Protein AF-A0A0D1ZA20-F1 (afdb_monomer_lite)

pLDDT: mean 79.83, std 14.68, range [27.62, 96.75]

Secondary structure (DSSP, 8-state):
-----HHHHHHHHHHHTTGGGT--HHHHHHHHHHHHHHHHHTTSS-S---HHHHHHHHHHHHHHHHHHHHHTT--HHHHHHHHHHHHHHHS-HHHHTT-TTTT--EEEEEE--TT--TT-TT-PEEEEEEEES-HHHHHHHHHH-TTTTT--EEEEE--TT--HHHHHHHHHHHHHHHHHH-SEEETTTTS-------TTHHHHHHHHHHHHHHHHHTTS-SS-HHHHHTSHHHHT-TTSPPPHHHHHHHHHHHHHHHHHHHHT----------TTS-HHHHHHHHHHHHHHHHH---GGGS-S--

InterPro domains:
  IPR025984 dCTP pyrophosphatase 1 [PF12643] (31-100)
  IPR025984 dCTP pyrophosphatase 1 [cd11537] (7-86)
  IPR027417 P-loop containing nucleoside triphosphate hydrolase [G3DSA:3.40.50.300] (193-298)
  IPR027417 P-loop containing nucleoside triphosphate hydrolase [SSF52540] (201-293)
  IPR052555 dCTP Pyrophosphatase [PTHR46523] (4-101)

Sequence (306 aa):
MVNKTVRDALAAFVAERDWAQFHTPENLAKSISIEAGELLECFQWSSDADLARVREELADVLTYCLLLAERIGADPEQIILAKLEITRNKYPVDKARGRSTNNWPVVYVLDEGHGAAQGRPNGLRDIYVGESLNAVARMGQHLKSPQKQHLSTIRVIIDLTFNKSVCLDLESYLIQMLAGDGAYRVLNRNNGIIGSNYYQRDQYREGFRNVFVKLAQDGIFTRSIPAIENSDLFRLSPFKALTEDQANSVEQIVKGFLADLVRGVRSTIVIQGDPGTGKTVVAIFLMKLLLDIKTFTSLEDLDSDS

Radius of gyration: 25.74 Å; chains: 1; bounding box: 59×47×79 Å

Organism: NCBI:txid91928

Foldseek 3Di:
DPPQDPLNVLVVVCVVVVVVVVLDLVNLVVQLVVLVVQLVVQPPPHPPGDPVSNVVSVVSNVSSVSSSCVNVVHDPVVVVVVVVVVVCVVAPCVRNPPDPQQQAKKKKKFWLPDPPQPDDPVSATEMEIDIGSHVPVVVVVQCVDPVRVNRDDMDIGDDPPDDPVLNLQLSLVVLLLLQLLVRHDYPVNPPARDPDDDPPNVVSVVVSQVVVVVCVVVVSGDDHPVSSCPGPSNLLPLRDDQDPVLVVVLVVVVVVVVVCVVVVHDDDDDDDDDPPNSPSSSVSNNVVVVVVVVVPDDCPVPDDDD

Structure (mmCIF, N/CA/C/O backbone):
data_AF-A0A0D1ZA20-F1
#
_entry.id   AF-A0A0D1ZA20-F1
#
loop_
_atom_site.group_PDB
_atom_site.id
_atom_site.type_symbol
_atom_site.label_atom_id
_atom_site.label_alt_id
_atom_site.label_comp_id
_atom_site.label_asym_id
_atom_site.label_entity_id
_atom_site.label_seq_id
_atom_site.pdbx_PDB_ins_code
_atom_site.Cartn_x
_atom_site.Cartn_y
_atom_site.Cartn_z
_atom_site.occupancy
_atom_site.B_iso_or_equiv
_atom_site.auth_seq_id
_atom_site.auth_comp_id
_atom_site.auth_asym_id
_atom_site.auth_atom_id
_atom_site.pdbx_PDB_model_num
ATOM 1 N N . MET A 1 1 ? 32.172 -1.290 -43.309 1.00 35.59 1 MET A N 1
ATOM 2 C CA . MET A 1 1 ? 31.587 -0.388 -42.296 1.00 35.59 1 MET A CA 1
ATOM 3 C C . MET A 1 1 ? 31.550 -1.158 -40.991 1.00 35.59 1 MET A C 1
ATOM 5 O O . MET A 1 1 ? 30.907 -2.197 -40.957 1.00 35.59 1 MET A O 1
ATOM 9 N N . VAL A 1 2 ? 32.315 -0.743 -39.978 1.00 39.38 2 VAL A N 1
ATOM 10 C CA . VAL A 1 2 ? 32.219 -1.353 -38.642 1.00 39.38 2 VAL A CA 1
ATOM 11 C C . VAL A 1 2 ? 30.846 -0.974 -38.096 1.00 39.38 2 VAL A C 1
ATOM 13 O O . VAL A 1 2 ? 30.520 0.211 -38.043 1.00 39.38 2 VAL A O 1
ATOM 16 N N . ASN A 1 3 ? 30.016 -1.969 -37.802 1.00 43.16 3 ASN A N 1
ATOM 17 C CA . ASN A 1 3 ? 28.671 -1.767 -37.281 1.00 43.16 3 ASN A CA 1
ATOM 18 C C . ASN A 1 3 ? 28.824 -1.261 -35.837 1.00 43.16 3 ASN A C 1
ATOM 20 O O . ASN A 1 3 ? 29.119 -2.054 -34.948 1.00 43.16 3 ASN A O 1
ATOM 24 N N . LYS A 1 4 ? 28.764 0.061 -35.623 1.00 54.09 4 LYS A N 1
ATOM 25 C CA . LYS A 1 4 ? 28.862 0.650 -34.280 1.00 54.09 4 LYS A CA 1
ATOM 26 C C . LYS A 1 4 ? 27.649 0.198 -33.479 1.00 54.09 4 LYS A C 1
ATOM 28 O O . LYS A 1 4 ? 26.519 0.479 -33.873 1.00 54.09 4 LYS A O 1
ATOM 33 N N . THR A 1 5 ? 27.878 -0.503 -32.378 1.00 82.38 5 THR A N 1
ATOM 34 C CA . THR A 1 5 ? 26.796 -0.873 -31.467 1.00 82.38 5 THR A CA 1
ATOM 35 C C . THR A 1 5 ? 26.337 0.362 -30.685 1.00 82.38 5 THR A C 1
ATOM 37 O O . THR A 1 5 ? 27.078 1.339 -30.555 1.00 82.38 5 THR A O 1
ATOM 40 N N . VAL A 1 6 ? 25.114 0.342 -30.145 1.00 82.19 6 VAL A N 1
ATOM 41 C CA . VAL A 1 6 ? 24.603 1.429 -29.283 1.00 82.19 6 VAL A CA 1
ATOM 42 C C . VAL A 1 6 ? 25.545 1.676 -28.098 1.00 82.19 6 VAL A C 1
ATOM 44 O O . VAL A 1 6 ? 25.801 2.824 -27.748 1.00 82.19 6 VAL A O 1
ATOM 47 N N . ARG A 1 7 ? 26.146 0.613 -27.545 1.00 80.50 7 ARG A N 1
ATOM 48 C CA . ARG A 1 7 ? 27.183 0.708 -26.508 1.00 80.50 7 ARG A CA 1
ATOM 49 C C . ARG A 1 7 ? 28.397 1.513 -26.965 1.00 80.50 7 ARG A C 1
ATOM 51 O O . ARG A 1 7 ? 28.828 2.396 -26.234 1.00 80.50 7 ARG A O 1
ATOM 58 N N . ASP A 1 8 ? 28.914 1.255 -28.166 1.00 84.94 8 ASP A N 1
ATOM 59 C CA . ASP A 1 8 ? 30.084 1.977 -28.687 1.00 84.94 8 ASP A CA 1
ATOM 60 C C . ASP A 1 8 ? 29.785 3.469 -28.884 1.00 84.94 8 ASP A C 1
ATOM 62 O O . ASP A 1 8 ? 30.629 4.324 -28.616 1.00 84.94 8 ASP A O 1
ATOM 66 N N . ALA A 1 9 ? 28.572 3.789 -29.345 1.00 88.19 9 ALA A N 1
ATOM 67 C CA . ALA A 1 9 ? 28.122 5.168 -29.503 1.00 88.19 9 ALA A CA 1
ATOM 68 C C . ALA A 1 9 ? 27.988 5.882 -28.147 1.00 88.19 9 ALA A C 1
ATOM 70 O O . ALA A 1 9 ? 28.464 7.008 -28.009 1.00 88.19 9 ALA A O 1
ATOM 71 N N . LEU A 1 10 ? 27.410 5.217 -27.140 1.00 89.00 10 LEU A N 1
ATOM 72 C CA . LEU A 1 10 ? 27.299 5.751 -25.780 1.00 89.00 10 LEU A CA 1
ATOM 73 C C . LEU A 1 10 ? 28.671 5.933 -25.124 1.00 89.00 10 LEU A C 1
ATOM 75 O O . LEU A 1 10 ? 28.937 6.984 -24.547 1.00 89.00 10 LEU A O 1
ATOM 79 N N . ALA A 1 11 ? 29.569 4.955 -25.251 1.00 85.31 11 ALA A N 1
ATOM 80 C CA . ALA A 1 11 ? 30.919 5.040 -24.704 1.00 85.31 11 ALA A CA 1
ATOM 81 C C . ALA A 1 11 ? 31.698 6.219 -25.306 1.00 85.31 11 ALA A C 1
ATOM 83 O O . ALA A 1 11 ? 32.323 6.983 -24.571 1.00 85.31 11 ALA A O 1
ATOM 84 N N . ALA A 1 12 ? 31.607 6.414 -26.627 1.00 88.12 12 ALA A N 1
ATOM 85 C CA . ALA A 1 12 ? 32.194 7.571 -27.296 1.00 88.12 12 ALA A CA 1
ATOM 86 C C . ALA A 1 12 ? 31.578 8.889 -26.798 1.00 88.12 12 ALA A C 1
ATOM 88 O O . ALA A 1 12 ? 32.311 9.802 -26.429 1.00 88.12 12 ALA A O 1
ATOM 89 N N . PHE A 1 13 ? 30.248 8.964 -26.709 1.00 89.56 13 PHE A N 1
ATOM 90 C CA . PHE A 1 13 ? 29.535 10.157 -26.252 1.00 89.56 13 PHE A CA 1
ATOM 91 C C . PHE A 1 13 ? 29.932 10.578 -24.829 1.00 89.56 13 PHE A C 1
ATOM 93 O O . PHE A 1 13 ? 30.128 11.768 -24.564 1.00 89.56 13 PHE A O 1
ATOM 100 N N . VAL A 1 14 ? 30.082 9.604 -23.926 1.00 89.94 14 VAL A N 1
ATOM 101 C CA . VAL A 1 14 ? 30.518 9.818 -22.539 1.00 89.94 14 VAL A CA 1
ATOM 102 C C . VAL A 1 14 ? 31.983 10.240 -22.478 1.00 89.94 14 VAL A C 1
ATOM 104 O O . VAL A 1 14 ? 32.315 11.172 -21.744 1.00 89.94 14 VAL A O 1
ATOM 107 N N . ALA A 1 15 ? 32.854 9.585 -23.252 1.00 89.12 15 ALA A N 1
ATOM 108 C CA . ALA A 1 15 ? 34.282 9.888 -23.289 1.00 89.12 15 ALA A CA 1
ATOM 109 C C . ALA A 1 15 ? 34.563 11.294 -23.840 1.00 89.12 15 ALA A C 1
ATOM 111 O O . ALA A 1 15 ? 35.363 12.024 -23.264 1.00 89.12 15 ALA A O 1
ATOM 112 N N . GLU A 1 16 ? 33.862 11.707 -24.901 1.00 92.81 16 GLU A N 1
ATOM 113 C CA . GLU A 1 16 ? 33.958 13.054 -25.486 1.00 92.81 16 GLU A CA 1
ATOM 114 C C . GLU A 1 16 ? 33.663 14.177 -24.481 1.00 92.81 16 GLU A C 1
ATOM 116 O O . GLU A 1 16 ? 34.127 15.302 -24.659 1.00 92.81 16 GLU A O 1
ATOM 121 N N . ARG A 1 17 ? 32.873 13.885 -23.443 1.00 93.00 17 ARG A N 1
ATOM 122 C CA . ARG A 1 17 ? 32.393 14.861 -22.455 1.00 93.00 17 ARG A CA 1
ATOM 123 C C . ARG A 1 17 ? 33.041 14.705 -21.083 1.00 93.00 17 ARG A C 1
ATOM 125 O O . ARG A 1 17 ? 32.699 15.455 -20.175 1.00 93.00 17 ARG A O 1
ATOM 132 N N . ASP A 1 18 ? 33.941 13.735 -20.926 1.00 90.19 18 ASP A N 1
ATOM 133 C CA . ASP A 1 18 ? 34.536 13.362 -19.638 1.00 90.19 18 ASP A CA 1
ATOM 134 C C . ASP A 1 18 ? 33.478 13.077 -18.547 1.00 90.19 18 ASP A C 1
ATOM 136 O O . ASP A 1 18 ? 33.657 13.342 -17.358 1.00 90.19 18 ASP A O 1
ATOM 140 N N . TRP A 1 19 ? 32.319 12.541 -18.943 1.00 92.25 19 TRP A N 1
ATOM 141 C CA . TRP A 1 19 ? 31.186 12.325 -18.031 1.00 92.25 19 TRP A CA 1
ATOM 142 C C . TRP A 1 19 ? 31.297 11.053 -17.194 1.00 92.25 19 TRP A C 1
ATOM 144 O O . TRP A 1 19 ? 30.559 10.881 -16.223 1.00 92.25 19 TRP A O 1
ATOM 154 N N . ALA A 1 20 ? 32.263 10.186 -17.506 1.00 87.75 20 ALA A N 1
ATOM 155 C CA . ALA A 1 20 ? 32.494 8.943 -16.777 1.00 87.75 20 ALA A CA 1
ATOM 156 C C . ALA A 1 20 ? 32.696 9.168 -15.263 1.00 87.75 20 ALA A C 1
ATOM 158 O O . ALA A 1 20 ? 32.318 8.314 -14.460 1.00 87.75 20 ALA A O 1
ATOM 159 N N . GLN A 1 21 ? 33.225 10.329 -14.859 1.00 88.38 21 GLN A N 1
ATOM 160 C CA . GLN A 1 21 ? 33.418 10.701 -13.453 1.00 88.38 21 GLN A CA 1
ATOM 161 C C . GLN A 1 21 ? 32.106 10.870 -12.662 1.00 88.38 21 GLN A C 1
ATOM 163 O O . GLN A 1 21 ? 32.083 10.625 -11.457 1.00 88.38 21 GLN A O 1
ATOM 168 N N . PHE A 1 22 ? 31.003 11.241 -13.323 1.00 89.19 22 PHE A N 1
ATOM 169 C CA . PHE A 1 22 ? 29.696 11.453 -12.685 1.00 89.19 22 PHE A CA 1
ATOM 170 C C . PHE A 1 22 ? 28.831 10.185 -12.667 1.00 89.19 22 PHE A C 1
ATOM 172 O O . PHE A 1 22 ? 27.847 10.107 -11.929 1.00 89.19 22 PHE A O 1
ATOM 179 N N . HIS A 1 23 ? 29.218 9.172 -13.443 1.00 91.44 23 HIS A N 1
ATOM 180 C CA . HIS A 1 23 ? 28.508 7.907 -13.626 1.00 91.44 23 HIS A CA 1
ATOM 181 C C . HIS A 1 23 ? 28.819 6.904 -12.500 1.00 91.44 23 HIS A C 1
ATOM 183 O O . HIS A 1 23 ? 29.332 5.804 -12.722 1.00 91.44 23 HIS A O 1
ATOM 189 N N . THR A 1 24 ? 28.533 7.276 -11.251 1.00 94.31 24 THR A N 1
ATOM 190 C CA . THR A 1 24 ? 28.485 6.305 -10.146 1.00 94.31 24 THR A CA 1
ATOM 191 C C . THR A 1 24 ? 27.224 5.435 -10.276 1.00 94.31 24 THR A C 1
ATOM 193 O O . THR A 1 24 ? 26.218 5.914 -10.804 1.00 94.31 24 THR A O 1
ATOM 196 N N . PRO A 1 25 ? 27.223 4.175 -9.792 1.00 95.00 25 PRO A N 1
ATOM 197 C CA . PRO A 1 25 ? 26.019 3.339 -9.812 1.00 95.00 25 PRO A CA 1
ATOM 198 C C . PRO A 1 25 ? 24.805 4.009 -9.154 1.00 95.00 25 PRO A C 1
ATOM 200 O O . PRO A 1 25 ? 23.693 3.908 -9.659 1.00 95.00 25 PRO A O 1
ATOM 203 N N . GLU A 1 26 ? 25.035 4.742 -8.062 1.00 94.69 26 GLU A N 1
ATOM 204 C CA . GLU A 1 26 ? 24.003 5.512 -7.365 1.00 94.69 26 GLU A CA 1
ATOM 205 C C . GLU A 1 26 ? 23.411 6.618 -8.248 1.00 94.69 26 GLU A C 1
ATOM 207 O O . GLU A 1 26 ? 22.191 6.732 -8.351 1.00 94.69 26 GLU A O 1
ATOM 212 N N . ASN A 1 27 ? 24.253 7.419 -8.906 1.00 93.12 27 ASN A N 1
ATOM 213 C CA . ASN A 1 27 ? 23.781 8.513 -9.755 1.00 93.12 27 ASN A CA 1
ATOM 214 C C . ASN A 1 27 ? 23.011 7.986 -10.964 1.00 93.12 27 ASN A C 1
ATOM 216 O O . ASN A 1 27 ? 21.946 8.504 -11.278 1.00 93.12 27 ASN A O 1
ATOM 220 N N . LEU A 1 28 ? 23.505 6.921 -11.595 1.00 94.75 28 LEU A N 1
ATOM 221 C CA . LEU A 1 28 ? 22.829 6.300 -12.732 1.00 94.75 28 LEU A CA 1
ATOM 222 C C . LEU A 1 28 ? 21.479 5.693 -12.327 1.00 94.75 28 LEU A C 1
ATOM 224 O O . LEU A 1 28 ? 20.505 5.852 -13.053 1.00 94.75 28 LEU A O 1
ATOM 228 N N . ALA A 1 29 ? 21.384 5.058 -11.153 1.00 94.00 29 ALA A N 1
ATOM 229 C CA . ALA A 1 29 ? 20.109 4.562 -10.632 1.00 94.00 29 ALA A CA 1
ATOM 230 C C . ALA A 1 29 ? 19.101 5.698 -10.380 1.00 94.00 29 ALA A C 1
ATOM 232 O O . ALA A 1 29 ? 17.918 5.548 -10.686 1.00 94.00 29 ALA A O 1
ATOM 233 N N . LYS A 1 30 ? 19.564 6.849 -9.870 1.00 91.00 30 LYS A N 1
ATOM 234 C CA . LYS A 1 30 ? 18.727 8.050 -9.724 1.00 91.00 30 LYS A CA 1
ATOM 235 C C . LYS A 1 30 ? 18.255 8.571 -11.080 1.00 91.00 30 LYS A C 1
ATOM 237 O O . LYS A 1 30 ? 17.063 8.812 -11.221 1.00 91.00 30 LYS A O 1
ATOM 242 N N . SER A 1 31 ? 19.144 8.677 -12.071 1.00 95.06 31 SER A N 1
ATOM 243 C CA . SER A 1 31 ? 18.777 9.079 -13.436 1.00 95.06 31 SER A CA 1
ATOM 244 C C . SER A 1 31 ? 17.715 8.158 -14.033 1.00 95.06 31 SER A C 1
ATOM 246 O O . SER A 1 31 ? 16.692 8.651 -14.483 1.00 95.06 31 SER A O 1
ATOM 248 N N . ILE A 1 32 ? 17.865 6.830 -13.921 1.00 96.25 32 ILE A N 1
ATOM 249 C CA . ILE A 1 32 ? 16.834 5.872 -14.372 1.00 96.25 32 ILE A CA 1
ATOM 250 C C . ILE A 1 32 ? 15.473 6.183 -13.739 1.00 96.25 32 ILE A C 1
ATOM 252 O O . ILE A 1 32 ? 14.453 6.137 -14.421 1.00 96.25 32 ILE A O 1
ATOM 256 N N . SER A 1 33 ? 15.441 6.487 -12.438 1.00 94.94 33 SER A N 1
ATOM 257 C CA . SER A 1 33 ? 14.191 6.810 -11.746 1.00 94.94 33 SER A CA 1
ATOM 258 C C . SER A 1 33 ? 13.579 8.136 -12.199 1.00 94.94 33 SER A C 1
ATOM 260 O O . SER A 1 33 ? 12.356 8.252 -12.170 1.00 94.94 33 SER A O 1
ATOM 262 N N . ILE A 1 34 ? 14.402 9.123 -12.561 1.00 90.94 34 ILE A N 1
ATOM 263 C CA . ILE A 1 34 ? 13.953 10.429 -13.058 1.00 90.94 34 ILE A CA 1
ATOM 264 C C . ILE A 1 34 ? 13.326 10.251 -14.442 1.00 90.94 34 ILE A C 1
ATOM 266 O O . ILE A 1 34 ? 12.144 10.543 -14.593 1.00 90.94 34 ILE A O 1
ATOM 270 N N . GLU A 1 35 ? 14.046 9.638 -15.387 1.00 95.44 35 GLU A N 1
ATOM 271 C CA . GLU A 1 35 ? 13.543 9.425 -16.754 1.00 95.44 35 GLU A CA 1
ATOM 272 C C . GLU A 1 35 ? 12.322 8.494 -16.788 1.00 95.44 35 GLU A C 1
ATOM 274 O O . GLU A 1 35 ? 11.404 8.657 -17.587 1.00 95.44 35 GLU A O 1
ATOM 279 N N . ALA A 1 36 ? 12.249 7.515 -15.878 1.00 94.38 36 ALA A N 1
ATOM 280 C CA . ALA A 1 36 ? 11.052 6.686 -15.737 1.00 94.38 36 ALA A CA 1
ATOM 281 C C . ALA A 1 36 ? 9.832 7.504 -15.273 1.00 94.38 36 ALA A C 1
ATOM 283 O O . ALA A 1 36 ? 8.696 7.157 -15.605 1.00 94.38 36 ALA A O 1
ATOM 284 N N . GLY A 1 37 ? 10.065 8.574 -14.508 1.00 89.69 37 GLY A N 1
ATOM 285 C CA . GLY A 1 37 ? 9.061 9.570 -14.157 1.00 89.69 37 GLY A CA 1
ATOM 286 C C . GLY A 1 37 ? 8.608 10.373 -15.374 1.00 89.69 37 GLY A C 1
ATOM 287 O O . GLY A 1 37 ? 7.406 10.464 -15.603 1.00 89.69 37 GLY A O 1
ATOM 288 N N . GLU A 1 38 ? 9.534 10.868 -16.197 1.00 89.81 38 GLU A N 1
ATOM 289 C CA . GLU A 1 38 ? 9.213 11.618 -17.427 1.00 89.81 38 GLU A CA 1
ATOM 290 C C . GLU A 1 38 ? 8.441 10.747 -18.439 1.00 89.81 38 GLU A C 1
ATOM 292 O O . GLU A 1 38 ? 7.414 11.153 -18.996 1.00 89.81 38 GLU A O 1
ATOM 297 N N . LEU A 1 39 ? 8.827 9.473 -18.569 1.00 94.75 39 LEU A N 1
ATOM 298 C CA . LEU A 1 39 ? 8.077 8.476 -19.335 1.00 94.75 39 LEU A CA 1
ATOM 299 C C . LEU A 1 39 ? 6.657 8.275 -18.786 1.00 94.75 39 LEU A C 1
ATOM 301 O O . LEU A 1 39 ? 5.706 8.133 -19.557 1.00 94.75 39 LEU A O 1
ATOM 305 N N . LEU A 1 40 ? 6.492 8.254 -17.461 1.00 92.50 40 LEU A N 1
ATOM 306 C CA . LEU A 1 40 ? 5.178 8.146 -16.826 1.00 92.50 40 LEU A CA 1
ATOM 307 C C . LEU A 1 40 ? 4.328 9.403 -17.063 1.00 92.50 40 LEU A C 1
ATOM 309 O O . LEU A 1 40 ? 3.118 9.282 -17.268 1.00 92.50 40 LEU A O 1
ATOM 313 N N . GLU A 1 41 ? 4.933 10.593 -17.077 1.00 89.31 41 GLU A N 1
ATOM 314 C CA . GLU A 1 41 ? 4.232 11.858 -17.326 1.00 89.31 41 GLU A CA 1
ATOM 315 C C . GLU A 1 41 ? 3.524 11.886 -18.681 1.00 89.31 41 GLU A C 1
ATOM 317 O O . GLU A 1 41 ? 2.440 12.467 -18.791 1.00 89.31 41 GLU A O 1
ATOM 322 N N . CYS A 1 42 ? 4.060 11.184 -19.686 1.00 90.00 42 CYS A N 1
ATOM 323 C CA . CYS A 1 42 ? 3.407 11.016 -20.986 1.00 90.00 42 CYS A CA 1
ATOM 324 C C . CYS A 1 42 ? 1.981 10.448 -20.874 1.00 90.00 42 CYS A C 1
ATOM 326 O O . CYS A 1 42 ? 1.146 10.719 -21.735 1.00 90.00 42 CYS A O 1
ATOM 328 N N . PHE A 1 43 ? 1.691 9.693 -19.810 1.00 91.62 43 PHE A N 1
ATOM 329 C CA . PHE A 1 43 ? 0.409 9.029 -19.569 1.00 91.62 43 PHE A CA 1
ATOM 330 C C . PHE A 1 43 ? -0.369 9.607 -18.373 1.00 91.62 43 PHE A C 1
ATOM 332 O O . PHE A 1 43 ? -1.413 9.071 -18.001 1.00 91.62 43 PHE A O 1
ATOM 339 N N . GLN A 1 44 ? 0.107 10.691 -17.746 1.00 82.12 44 GLN A N 1
ATOM 340 C CA . GLN A 1 44 ? -0.449 11.197 -16.481 1.00 82.12 44 GLN A CA 1
ATOM 341 C C . GLN A 1 44 ? -1.909 11.668 -16.592 1.00 82.12 44 GLN A C 1
ATOM 343 O O . GLN A 1 44 ? -2.667 11.566 -15.626 1.00 82.12 44 GLN A O 1
ATOM 348 N N . TRP A 1 45 ? -2.302 12.193 -17.756 1.00 82.19 45 TRP A N 1
ATOM 349 C CA . TRP A 1 45 ? -3.608 12.836 -17.967 1.00 82.19 45 TRP A CA 1
ATOM 350 C C . TRP A 1 45 ? -4.508 12.104 -18.966 1.00 82.19 45 TRP A C 1
ATOM 352 O O . TRP A 1 45 ? -5.693 12.416 -19.067 1.00 82.19 45 TRP A O 1
ATOM 362 N N . SER A 1 46 ? -3.960 11.146 -19.714 1.00 80.38 46 SER A N 1
ATOM 363 C CA . SER A 1 46 ? -4.680 10.364 -20.715 1.00 80.38 46 SER A CA 1
ATOM 364 C C . SER A 1 46 ? -3.880 9.118 -21.078 1.00 80.38 46 SER A C 1
ATOM 366 O O . SER A 1 46 ? -2.653 9.124 -21.054 1.00 80.38 46 SER A O 1
ATOM 368 N N . SER A 1 47 ? -4.581 8.060 -21.483 1.00 79.31 47 SER A N 1
ATOM 369 C CA . SER A 1 47 ? -3.960 6.904 -22.136 1.00 79.31 47 SER A CA 1
ATOM 370 C C . SER A 1 47 ? -3.556 7.181 -23.591 1.00 79.31 47 SER A C 1
ATOM 372 O O . SER A 1 47 ? -2.853 6.370 -24.188 1.00 79.31 47 SER A O 1
ATOM 374 N N . ASP A 1 48 ? -4.031 8.286 -24.170 1.00 85.56 48 ASP A N 1
ATOM 375 C CA . ASP A 1 48 ? -3.680 8.753 -25.514 1.00 85.56 48 ASP A CA 1
ATOM 376 C C . ASP A 1 48 ? -2.452 9.674 -25.431 1.00 85.56 48 ASP A C 1
ATOM 378 O O . ASP A 1 48 ? -2.574 10.895 -25.316 1.00 85.56 48 ASP A O 1
ATOM 382 N N . ALA A 1 49 ? -1.271 9.055 -25.365 1.00 86.94 49 ALA A N 1
ATOM 383 C CA . ALA A 1 49 ? 0.011 9.740 -25.231 1.00 86.94 49 ALA A CA 1
ATOM 384 C C . ALA A 1 49 ? 0.645 10.038 -26.597 1.00 86.94 49 ALA A C 1
ATOM 386 O O . ALA A 1 49 ? 0.522 9.255 -27.543 1.00 86.94 49 ALA A O 1
ATOM 387 N N . ASP A 1 50 ? 1.406 11.131 -26.678 1.00 91.75 50 ASP A N 1
ATOM 388 C CA . ASP A 1 50 ? 2.235 11.420 -27.848 1.00 91.75 50 ASP A CA 1
ATOM 389 C C . ASP A 1 50 ? 3.360 10.381 -27.973 1.00 91.75 50 ASP A C 1
ATOM 391 O O . ASP A 1 50 ? 4.321 10.362 -27.201 1.00 91.75 50 ASP A O 1
ATOM 395 N N . LEU A 1 51 ? 3.243 9.510 -28.977 1.00 92.50 51 LEU A N 1
ATOM 396 C CA . LEU A 1 51 ? 4.202 8.441 -29.235 1.00 92.50 51 LEU A CA 1
ATOM 397 C C . LEU A 1 51 ? 5.612 8.945 -29.556 1.00 92.50 51 LEU A C 1
ATOM 399 O O . LEU A 1 51 ? 6.556 8.170 -29.402 1.00 92.50 51 LEU A O 1
ATOM 403 N N . ALA A 1 52 ? 5.774 10.183 -30.034 1.00 93.50 52 ALA A N 1
ATOM 404 C CA . ALA A 1 52 ? 7.099 10.756 -30.242 1.00 93.50 52 ALA A CA 1
ATOM 405 C C . ALA A 1 52 ? 7.789 10.969 -28.893 1.00 93.50 52 ALA A C 1
ATOM 407 O O . ALA A 1 52 ? 8.852 10.396 -28.664 1.00 93.50 52 ALA A O 1
ATOM 408 N N . ARG A 1 53 ? 7.112 11.659 -27.969 1.00 93.19 53 ARG A N 1
ATOM 409 C CA . ARG A 1 53 ? 7.613 11.884 -26.612 1.00 93.19 53 ARG A CA 1
ATOM 410 C C . ARG A 1 53 ? 7.852 10.571 -25.867 1.00 93.19 53 ARG A C 1
ATOM 412 O O . ARG A 1 53 ? 8.935 10.360 -25.350 1.00 93.19 53 ARG A O 1
ATOM 419 N N . VAL A 1 54 ? 6.916 9.617 -25.922 1.00 94.62 54 VAL A N 1
ATOM 420 C CA . VAL A 1 54 ? 7.097 8.291 -25.288 1.00 94.62 54 VAL A CA 1
ATOM 421 C C . VAL A 1 54 ? 8.371 7.588 -25.773 1.00 94.62 54 VAL A C 1
ATOM 423 O O . VAL A 1 54 ? 9.023 6.893 -24.997 1.00 94.62 54 VAL A O 1
ATOM 426 N N . ARG A 1 55 ? 8.729 7.727 -27.057 1.00 93.94 55 ARG A N 1
ATOM 427 C CA . ARG A 1 55 ? 9.958 7.131 -27.603 1.00 93.94 55 ARG A CA 1
ATOM 428 C C . ARG A 1 55 ? 11.219 7.829 -27.106 1.00 93.94 55 ARG A C 1
ATOM 430 O O . ARG A 1 55 ? 12.217 7.135 -26.940 1.00 93.94 55 ARG A O 1
ATOM 437 N N . GLU A 1 56 ? 11.172 9.142 -26.911 1.00 94.94 56 GLU A N 1
ATOM 438 C CA . GLU A 1 56 ? 12.277 9.936 -26.363 1.00 94.94 56 GLU A CA 1
ATOM 439 C C . GLU A 1 56 ? 12.541 9.526 -24.909 1.00 94.94 56 GLU A C 1
ATOM 441 O O . GLU A 1 56 ? 13.598 8.962 -24.635 1.00 94.94 56 GLU A O 1
ATOM 446 N N . GLU A 1 57 ? 11.531 9.604 -24.037 1.00 96.50 57 GLU A N 1
ATOM 447 C CA . GLU A 1 57 ? 11.698 9.259 -22.614 1.00 96.50 57 GLU A CA 1
ATOM 448 C C . GLU A 1 57 ? 12.092 7.781 -22.421 1.00 96.50 57 GLU A C 1
ATOM 450 O O . GLU A 1 57 ? 12.909 7.416 -21.573 1.00 96.50 57 GLU A O 1
ATOM 455 N N . LEU A 1 58 ? 11.546 6.877 -23.249 1.00 95.12 58 LEU A N 1
ATOM 456 C CA . LEU A 1 58 ? 11.940 5.467 -23.224 1.00 95.12 58 LEU A CA 1
ATOM 457 C C . LEU A 1 58 ? 13.407 5.278 -23.638 1.00 95.12 58 LEU A C 1
ATOM 459 O O . LEU A 1 58 ? 14.086 4.403 -23.093 1.00 95.12 58 LEU A O 1
ATOM 463 N N . ALA A 1 59 ? 13.894 6.052 -24.610 1.00 93.69 59 ALA A N 1
ATOM 464 C CA . ALA A 1 59 ? 15.290 6.000 -25.023 1.00 93.69 59 ALA A CA 1
ATOM 465 C C . ALA A 1 59 ? 16.220 6.487 -23.904 1.00 93.69 59 ALA A C 1
ATOM 467 O O . ALA A 1 59 ? 17.277 5.879 -23.706 1.00 93.69 59 ALA A O 1
ATOM 468 N N . ASP A 1 60 ? 15.815 7.490 -23.130 1.00 94.81 60 ASP A N 1
ATOM 469 C CA . ASP A 1 60 ? 16.595 8.000 -22.001 1.00 94.81 60 ASP A CA 1
ATOM 470 C C . ASP A 1 60 ? 16.651 6.991 -20.845 1.00 94.81 60 ASP A C 1
ATOM 472 O O . ASP A 1 60 ? 17.743 6.644 -20.376 1.00 94.81 60 ASP A O 1
ATOM 476 N N . VAL A 1 61 ? 15.519 6.365 -20.492 1.00 96.75 61 VAL A N 1
ATOM 477 C CA . VAL A 1 61 ? 15.489 5.246 -19.528 1.00 96.75 61 VAL A CA 1
ATOM 478 C C . VAL A 1 61 ? 16.435 4.120 -19.957 1.00 96.75 61 VAL A C 1
ATOM 480 O O . VAL A 1 61 ? 17.242 3.627 -19.161 1.00 96.75 61 VAL A O 1
ATOM 483 N N . LEU A 1 62 ? 16.358 3.695 -21.223 1.00 93.75 62 LEU A N 1
ATOM 484 C CA . LEU A 1 62 ? 17.222 2.637 -21.752 1.00 93.75 62 LEU A CA 1
ATOM 485 C C . LEU A 1 62 ? 18.697 3.049 -21.734 1.00 93.75 62 LEU A C 1
ATOM 487 O O . LEU A 1 62 ? 19.550 2.229 -21.392 1.00 93.75 62 LEU A O 1
ATOM 491 N N . THR A 1 63 ? 19.001 4.305 -22.050 1.00 93.62 63 THR A N 1
ATOM 492 C CA . THR A 1 63 ? 20.366 4.836 -22.059 1.00 93.62 63 THR A CA 1
ATOM 493 C C . THR A 1 63 ? 21.004 4.740 -20.679 1.00 93.62 63 THR A C 1
ATOM 495 O O . THR A 1 63 ? 22.086 4.159 -20.545 1.00 93.62 63 THR A O 1
ATOM 498 N N . TYR A 1 64 ? 20.326 5.213 -19.632 1.00 94.56 64 TYR A N 1
ATOM 499 C CA . TYR A 1 64 ? 20.869 5.127 -18.276 1.00 94.56 64 TYR A CA 1
ATOM 500 C C . TYR A 1 64 ? 20.943 3.688 -17.751 1.00 94.56 64 TYR A C 1
ATOM 502 O O . TYR A 1 64 ? 21.905 3.347 -17.059 1.00 94.56 64 TYR A O 1
ATOM 510 N N . CYS A 1 65 ? 20.013 2.808 -18.137 1.00 95.12 65 CYS A N 1
ATOM 511 C CA . CYS A 1 65 ? 20.112 1.372 -17.855 1.00 95.12 65 CYS A CA 1
ATOM 512 C C . CYS A 1 65 ? 21.370 0.742 -18.475 1.00 95.12 65 CYS A C 1
ATOM 514 O O . CYS A 1 65 ? 22.064 -0.028 -17.808 1.00 95.12 65 CYS A O 1
ATOM 516 N N . LEU A 1 66 ? 21.688 1.074 -19.732 1.00 92.50 66 LEU A N 1
ATOM 517 C CA . LEU A 1 66 ? 22.890 0.579 -20.411 1.00 92.50 66 LEU A CA 1
ATOM 518 C C . LEU A 1 66 ? 24.171 1.111 -19.757 1.00 92.50 66 LEU A C 1
ATOM 520 O O . LEU A 1 66 ? 25.107 0.342 -19.539 1.00 92.50 66 LEU A O 1
ATOM 524 N N . LEU A 1 67 ? 24.201 2.397 -19.395 1.00 92.56 67 LEU A N 1
ATOM 525 C CA . LEU A 1 67 ? 25.329 3.001 -18.681 1.00 92.56 67 LEU A CA 1
ATOM 526 C C . LEU A 1 67 ? 25.533 2.372 -17.297 1.00 92.56 67 LEU A C 1
ATOM 528 O O . LEU A 1 67 ? 26.671 2.125 -16.895 1.00 92.56 67 LEU A O 1
ATOM 532 N N . LEU A 1 68 ? 24.448 2.080 -16.572 1.00 94.56 68 LEU A N 1
ATOM 533 C CA . LEU A 1 68 ? 24.520 1.407 -15.276 1.00 94.56 68 LEU A CA 1
ATOM 534 C C . LEU A 1 68 ? 25.045 -0.019 -15.420 1.00 94.56 68 LEU A C 1
ATOM 536 O O . LEU A 1 68 ? 25.930 -0.406 -14.660 1.00 94.56 68 LEU A O 1
ATOM 540 N N . ALA A 1 69 ? 24.535 -0.774 -16.396 1.00 92.06 69 ALA A N 1
ATOM 541 C CA . ALA A 1 69 ? 24.990 -2.131 -16.673 1.00 92.06 69 ALA A CA 1
ATOM 542 C C . ALA A 1 69 ? 26.497 -2.164 -16.961 1.00 92.06 69 ALA A C 1
ATOM 544 O O . ALA A 1 69 ? 27.217 -2.941 -16.338 1.00 92.06 69 ALA A O 1
ATOM 545 N N . GLU A 1 70 ? 26.989 -1.253 -17.805 1.00 90.31 70 GLU A N 1
ATOM 546 C CA . GLU A 1 70 ? 28.423 -1.097 -18.064 1.00 90.31 70 GLU A CA 1
ATOM 547 C C . GLU A 1 70 ? 29.196 -0.793 -16.772 1.00 90.31 70 GLU A C 1
ATOM 549 O O . GLU A 1 70 ? 30.204 -1.430 -16.467 1.00 90.31 70 GLU A O 1
ATOM 554 N N . ARG A 1 71 ? 28.689 0.138 -15.953 1.00 90.94 71 ARG A N 1
ATOM 555 C CA . ARG A 1 71 ? 29.360 0.566 -14.721 1.00 90.94 71 ARG A CA 1
ATOM 556 C C . ARG A 1 71 ? 29.504 -0.549 -13.686 1.00 90.94 71 ARG A C 1
ATOM 558 O O . ARG A 1 71 ? 30.490 -0.551 -12.948 1.00 90.94 71 ARG A O 1
ATOM 565 N N . ILE A 1 72 ? 28.540 -1.466 -13.621 1.00 93.69 72 ILE A N 1
ATOM 566 C CA . ILE A 1 72 ? 28.565 -2.624 -12.714 1.00 93.69 72 ILE A CA 1
ATOM 567 C C . ILE A 1 72 ? 29.179 -3.878 -13.356 1.00 93.69 72 ILE A C 1
ATOM 569 O O . ILE A 1 72 ? 29.220 -4.924 -12.712 1.00 93.69 72 ILE A O 1
ATOM 573 N N . GLY A 1 73 ? 29.649 -3.795 -14.607 1.00 91.12 73 GLY A N 1
ATOM 574 C CA . GLY A 1 73 ? 30.221 -4.928 -15.338 1.00 91.12 73 GLY A CA 1
ATOM 575 C C . GLY A 1 73 ? 29.197 -6.003 -15.719 1.00 91.12 73 GLY A C 1
ATOM 576 O O . GLY A 1 73 ? 29.550 -7.175 -15.830 1.00 91.12 73 GLY A O 1
ATOM 577 N N . ALA A 1 74 ? 27.929 -5.625 -15.880 1.00 90.19 74 ALA A N 1
ATOM 578 C CA . ALA A 1 74 ? 26.857 -6.516 -16.295 1.00 90.19 74 ALA A CA 1
ATOM 579 C C . ALA A 1 74 ? 26.605 -6.418 -17.803 1.00 90.19 74 ALA A C 1
ATOM 581 O O . ALA A 1 74 ? 26.596 -5.334 -18.388 1.00 90.19 74 ALA A O 1
ATOM 582 N N . ASP A 1 75 ? 26.315 -7.559 -18.424 1.00 88.38 75 ASP A N 1
ATOM 583 C CA . ASP A 1 75 ? 25.796 -7.586 -19.783 1.00 88.38 75 ASP A CA 1
ATOM 584 C C . ASP A 1 75 ? 24.253 -7.521 -19.781 1.00 88.38 75 ASP A C 1
ATOM 586 O O . ASP A 1 75 ? 23.624 -8.443 -19.255 1.00 88.38 75 ASP A O 1
ATOM 590 N N . PRO A 1 76 ? 23.622 -6.460 -20.335 1.00 83.62 76 PRO A N 1
ATOM 591 C CA . PRO A 1 76 ? 22.174 -6.270 -20.347 1.00 83.62 76 PRO A CA 1
ATOM 592 C C . PRO A 1 76 ? 21.411 -7.459 -20.921 1.00 83.62 76 PRO A C 1
ATOM 594 O O . PRO A 1 76 ? 20.398 -7.871 -20.358 1.00 83.62 76 PRO A O 1
ATOM 597 N N . GLU A 1 77 ? 21.894 -8.036 -22.021 1.00 84.88 77 GLU A N 1
ATOM 598 C CA . GLU A 1 77 ? 21.219 -9.161 -22.664 1.00 84.88 77 GLU A CA 1
ATOM 599 C C . GLU A 1 77 ? 21.258 -10.390 -21.755 1.00 84.88 77 GLU A C 1
ATOM 601 O O . GLU A 1 77 ? 20.219 -11.003 -21.498 1.00 84.88 77 GLU A O 1
ATOM 606 N N . GLN A 1 78 ? 22.423 -10.709 -21.186 1.00 83.94 78 GLN A N 1
ATOM 607 C CA . GLN A 1 78 ? 22.566 -11.836 -20.266 1.00 83.94 78 GLN A CA 1
ATOM 608 C C . GLN A 1 78 ? 21.725 -11.673 -18.994 1.00 83.94 78 GLN A C 1
ATOM 610 O O . GLN A 1 78 ? 21.048 -12.625 -18.598 1.00 83.94 78 GLN A O 1
ATOM 615 N N . ILE A 1 79 ? 21.710 -10.492 -18.360 1.00 86.94 79 ILE A N 1
ATOM 616 C CA . ILE A 1 79 ? 20.914 -10.282 -17.136 1.00 86.94 79 ILE A CA 1
ATOM 617 C C . ILE A 1 79 ? 19.409 -10.353 -17.417 1.00 86.94 79 ILE A C 1
ATOM 619 O O . ILE A 1 79 ? 18.659 -10.890 -16.598 1.00 86.94 79 ILE A O 1
ATOM 623 N N . ILE A 1 80 ? 18.960 -9.879 -18.585 1.00 77.56 80 ILE A N 1
ATOM 624 C CA . ILE A 1 80 ? 17.562 -9.990 -19.011 1.00 77.56 80 ILE A CA 1
ATOM 625 C C . ILE A 1 80 ? 17.210 -11.459 -19.256 1.00 77.56 80 ILE A C 1
ATOM 627 O O . ILE A 1 80 ? 16.206 -11.936 -18.726 1.00 77.56 80 ILE A O 1
ATOM 631 N N . LEU A 1 81 ? 18.032 -12.197 -20.007 1.00 81.00 81 LEU A N 1
ATOM 632 C CA . LEU A 1 81 ? 17.800 -13.614 -20.302 1.00 81.00 81 LEU A CA 1
ATOM 633 C C . LEU A 1 81 ? 17.752 -14.460 -19.023 1.00 81.00 81 LEU A C 1
ATOM 635 O O . LEU A 1 81 ? 16.792 -15.208 -18.822 1.00 81.00 81 LEU A O 1
ATOM 639 N N . ALA A 1 82 ? 18.709 -14.269 -18.112 1.00 80.19 82 ALA A N 1
ATOM 640 C CA . ALA A 1 82 ? 18.722 -14.940 -16.814 1.00 80.19 82 ALA A CA 1
ATOM 641 C C . ALA A 1 82 ? 17.468 -14.600 -15.986 1.00 80.19 82 ALA A C 1
ATOM 643 O O . ALA A 1 82 ? 16.828 -15.478 -15.397 1.00 80.19 82 ALA A O 1
ATOM 644 N N . LYS A 1 83 ? 17.046 -13.327 -15.977 1.00 77.00 83 LYS A N 1
ATOM 645 C CA . LYS A 1 83 ? 15.825 -12.911 -15.276 1.00 77.00 83 LYS A CA 1
ATOM 646 C C . LYS A 1 83 ? 14.562 -13.500 -15.904 1.00 77.00 83 LYS A C 1
ATOM 648 O O . LYS A 1 83 ? 13.628 -13.845 -15.172 1.00 77.00 83 LYS A O 1
ATOM 653 N N . LEU A 1 84 ? 14.511 -13.631 -17.228 1.00 67.69 84 LEU A N 1
ATOM 654 C CA . LEU A 1 84 ? 13.391 -14.240 -17.943 1.00 67.69 84 LEU A CA 1
ATOM 655 C C . LEU A 1 84 ? 13.250 -15.724 -17.605 1.00 67.69 84 LEU A C 1
ATOM 657 O O . LEU A 1 84 ? 12.125 -16.176 -17.415 1.00 67.69 84 LEU A O 1
ATOM 6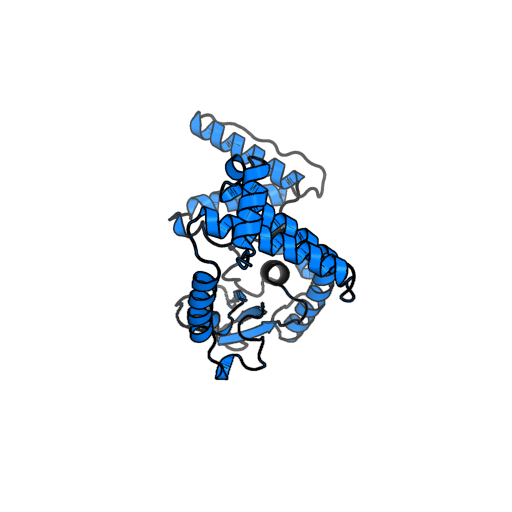61 N N . GLU A 1 85 ? 14.342 -16.474 -17.458 1.00 75.31 85 GLU A N 1
ATOM 662 C CA . GLU A 1 85 ? 14.289 -17.876 -17.016 1.00 75.31 85 GLU A CA 1
ATOM 663 C C . GLU A 1 85 ? 13.711 -18.014 -15.604 1.00 75.31 85 GLU A C 1
ATOM 665 O O . GLU A 1 85 ? 12.785 -18.799 -15.381 1.00 75.31 85 GLU A O 1
ATOM 670 N N . ILE A 1 86 ? 14.170 -17.180 -14.665 1.00 73.56 86 ILE A N 1
ATOM 671 C CA . ILE A 1 86 ? 13.597 -17.111 -13.311 1.00 73.56 86 ILE A CA 1
ATOM 672 C C . ILE A 1 86 ? 12.100 -16.780 -13.385 1.00 73.56 86 ILE A C 1
ATOM 674 O O . ILE A 1 86 ? 11.278 -17.393 -12.701 1.00 73.56 86 ILE A O 1
ATOM 678 N N . THR A 1 87 ? 11.730 -15.825 -14.239 1.00 67.00 87 THR A N 1
ATOM 679 C CA . THR A 1 87 ? 10.341 -15.389 -14.422 1.00 67.00 87 THR A CA 1
ATOM 680 C C . THR A 1 87 ? 9.474 -16.491 -15.037 1.00 67.00 87 THR A C 1
ATOM 682 O O . THR A 1 87 ? 8.355 -16.688 -14.573 1.00 67.00 87 THR A O 1
ATOM 685 N N . ARG A 1 88 ? 9.982 -17.276 -15.999 1.00 69.25 88 ARG A N 1
ATOM 686 C CA . ARG A 1 88 ? 9.283 -18.445 -16.572 1.00 69.25 88 ARG A CA 1
ATOM 687 C C . ARG A 1 88 ? 9.017 -19.520 -15.522 1.00 69.25 88 ARG A C 1
ATOM 689 O O . ARG A 1 88 ? 7.920 -20.067 -15.481 1.00 69.25 88 ARG A O 1
ATOM 696 N N . ASN A 1 89 ? 9.986 -19.786 -14.647 1.00 70.56 89 ASN A N 1
ATOM 697 C CA . ASN A 1 89 ? 9.813 -20.744 -13.553 1.00 70.56 89 ASN A CA 1
ATOM 698 C C . ASN A 1 89 ? 8.809 -20.237 -12.508 1.00 70.56 89 ASN A C 1
ATOM 700 O O . ASN A 1 89 ? 7.999 -21.011 -11.996 1.00 70.56 89 ASN A O 1
ATOM 704 N N . LYS A 1 90 ? 8.819 -18.928 -12.222 1.00 61.81 90 LYS A N 1
ATOM 705 C CA . LYS A 1 90 ? 7.841 -18.283 -11.334 1.00 61.81 90 LYS A CA 1
ATOM 706 C C . LYS A 1 90 ? 6.428 -18.267 -11.937 1.00 61.81 90 LYS A C 1
ATOM 708 O O . LYS A 1 90 ? 5.455 -18.398 -11.195 1.00 61.81 90 LYS A O 1
ATOM 713 N N . TYR A 1 91 ? 6.311 -18.155 -13.262 1.00 61.41 91 TYR A N 1
ATOM 714 C CA . TYR A 1 91 ? 5.044 -18.053 -13.991 1.00 61.41 91 TYR A CA 1
ATOM 715 C C . TYR A 1 91 ? 4.969 -19.040 -15.175 1.00 61.41 91 TYR A C 1
ATOM 717 O O . TYR A 1 91 ? 5.128 -18.636 -16.330 1.00 61.41 91 TYR A O 1
ATOM 725 N N . PRO A 1 92 ? 4.683 -20.334 -14.922 1.00 71.75 92 PRO A N 1
ATOM 726 C CA . PRO A 1 92 ? 4.474 -21.317 -15.983 1.00 71.75 92 PRO A CA 1
ATOM 727 C C . PRO A 1 92 ? 3.333 -20.903 -16.923 1.00 71.75 92 PRO A C 1
ATOM 729 O O . PRO A 1 92 ? 2.321 -20.365 -16.466 1.00 71.75 92 PRO A O 1
ATOM 732 N N . VAL A 1 93 ? 3.465 -21.198 -18.222 1.00 63.44 93 VAL A N 1
ATOM 733 C CA . VAL A 1 93 ? 2.521 -20.768 -19.276 1.00 63.44 93 VAL A CA 1
ATOM 734 C C . VAL A 1 93 ? 1.072 -21.128 -18.934 1.00 63.44 93 VAL A C 1
ATOM 736 O O . VAL A 1 93 ? 0.192 -20.274 -19.034 1.00 63.44 93 VAL A O 1
ATOM 739 N N . ASP A 1 94 ? 0.828 -22.337 -18.428 1.00 63.31 94 ASP A N 1
ATOM 740 C CA . ASP A 1 94 ? -0.516 -22.825 -18.080 1.00 63.31 94 ASP A CA 1
ATOM 741 C C . ASP A 1 94 ? -1.174 -22.043 -16.928 1.00 63.31 94 ASP A C 1
ATOM 743 O O . ASP A 1 94 ? -2.395 -22.055 -16.772 1.00 63.31 94 ASP A O 1
ATOM 747 N N . LYS A 1 95 ? -0.372 -21.333 -16.123 1.00 53.03 95 LYS A N 1
ATOM 748 C CA . LYS A 1 95 ? -0.819 -20.507 -14.990 1.00 53.03 95 LYS A CA 1
ATOM 749 C C . LYS A 1 95 ? -0.838 -19.005 -15.295 1.00 53.03 95 LYS A C 1
ATOM 751 O O . LYS A 1 95 ? -1.431 -18.262 -14.518 1.00 53.03 95 LYS A O 1
ATOM 756 N N . ALA A 1 96 ? -0.192 -18.560 -16.374 1.00 48.78 96 ALA A N 1
ATOM 757 C CA . ALA A 1 96 ? 0.018 -17.143 -16.689 1.00 48.78 96 ALA A CA 1
ATOM 758 C C . ALA A 1 96 ? -0.645 -16.686 -18.002 1.00 48.78 96 ALA A C 1
ATOM 760 O O . ALA A 1 96 ? -0.837 -15.489 -18.217 1.00 48.78 96 ALA A O 1
ATOM 761 N N . ARG A 1 97 ? -1.033 -17.613 -18.888 1.00 44.72 97 ARG A N 1
ATOM 762 C CA . ARG A 1 97 ? -1.665 -17.284 -20.172 1.00 44.72 97 ARG A CA 1
ATOM 763 C C . ARG A 1 97 ? -3.030 -16.619 -19.961 1.00 44.72 97 ARG A C 1
ATOM 765 O O . ARG A 1 97 ? -3.976 -17.256 -19.505 1.00 44.72 97 ARG A O 1
ATOM 772 N N . GLY A 1 98 ? -3.127 -15.333 -20.305 1.00 47.81 98 GLY A N 1
ATOM 773 C CA . GLY A 1 98 ? -4.375 -14.557 -20.269 1.00 47.81 98 GLY A CA 1
ATOM 774 C C . GLY A 1 98 ? -4.930 -14.266 -18.869 1.00 47.81 98 GLY A C 1
ATOM 775 O O . GLY A 1 98 ? -6.047 -13.771 -18.759 1.00 47.81 98 GLY A O 1
ATOM 776 N N . ARG A 1 99 ? -4.183 -14.568 -17.797 1.00 46.47 99 ARG A N 1
ATOM 777 C CA . ARG A 1 99 ? -4.598 -14.324 -16.408 1.00 46.47 99 ARG A CA 1
ATOM 778 C C . ARG A 1 99 ? -3.581 -13.424 -15.709 1.00 46.47 99 ARG A C 1
ATOM 780 O O . ARG A 1 99 ? -2.617 -13.907 -15.126 1.00 46.47 99 ARG A O 1
ATOM 787 N N . SER A 1 100 ? -3.839 -12.116 -15.715 1.00 47.91 100 SER A N 1
ATOM 788 C CA . SER A 1 100 ? -3.123 -11.128 -14.886 1.00 47.91 100 SER A CA 1
ATOM 789 C C . SER A 1 100 ? -3.646 -11.108 -13.436 1.00 47.91 100 SER A C 1
ATOM 791 O O . SER A 1 100 ? -3.761 -10.062 -12.813 1.00 47.91 100 SER A O 1
ATOM 793 N N . THR A 1 101 ? -4.057 -12.255 -12.887 1.00 52.72 101 THR A N 1
ATOM 794 C CA . THR A 1 101 ? -4.652 -12.324 -11.536 1.00 52.72 101 THR A CA 1
ATOM 795 C C . THR A 1 101 ? -3.711 -12.925 -10.496 1.00 52.72 101 THR A C 1
ATOM 797 O O . THR A 1 101 ? -3.991 -12.837 -9.308 1.00 52.72 101 THR A O 1
ATOM 800 N N . ASN A 1 102 ? -2.587 -13.528 -10.905 1.00 53.28 102 ASN A N 1
ATOM 801 C CA . ASN A 1 102 ? -1.643 -14.163 -9.972 1.00 53.28 102 ASN A CA 1
ATOM 802 C C . ASN A 1 102 ? -0.692 -13.177 -9.270 1.00 53.28 102 ASN A C 1
ATOM 804 O O . ASN A 1 102 ? 0.078 -13.605 -8.413 1.00 53.28 102 ASN A O 1
ATOM 808 N N . ASN A 1 103 ? -0.733 -11.892 -9.632 1.00 62.00 103 ASN A N 1
ATOM 809 C CA . ASN A 1 103 ? 0.043 -10.835 -8.980 1.00 62.00 103 ASN A CA 1
ATOM 810 C C . ASN A 1 103 ? -0.750 -9.518 -8.859 1.00 62.00 103 ASN A C 1
ATOM 812 O O . ASN A 1 103 ? -0.164 -8.437 -8.903 1.00 62.00 103 ASN A O 1
ATOM 816 N N . TRP A 1 104 ? -2.084 -9.615 -8.804 1.00 70.62 104 TRP A N 1
ATOM 817 C CA . TRP A 1 104 ? -2.957 -8.452 -8.665 1.00 70.62 104 TRP A CA 1
ATOM 818 C C . TRP A 1 104 ? -3.058 -8.069 -7.184 1.00 70.62 104 TRP A C 1
ATOM 820 O O . TRP A 1 104 ? -3.291 -8.961 -6.365 1.00 70.62 104 TRP A O 1
ATOM 830 N N . PRO A 1 105 ? -2.879 -6.790 -6.819 1.00 81.94 105 PRO A N 1
ATOM 831 C CA . PRO A 1 105 ? -3.019 -6.347 -5.441 1.00 81.94 105 PRO A CA 1
ATOM 832 C C . PRO A 1 105 ? -4.465 -6.537 -4.985 1.00 81.94 105 PRO A C 1
ATOM 834 O O . PRO A 1 105 ? -5.409 -6.034 -5.596 1.00 81.94 105 PRO A O 1
ATOM 837 N N . VAL A 1 106 ? -4.642 -7.307 -3.916 1.00 87.56 106 VAL A N 1
ATOM 838 C CA . VAL A 1 106 ? -5.950 -7.530 -3.300 1.00 87.56 106 VAL A CA 1
ATOM 839 C C . VAL A 1 106 ? -5.895 -7.196 -1.825 1.00 87.56 106 VAL A C 1
ATOM 841 O O . VAL A 1 106 ? -4.868 -7.388 -1.177 1.00 87.56 106 VAL A O 1
ATOM 844 N N . VAL A 1 107 ? -7.032 -6.771 -1.285 1.00 91.88 107 VAL A N 1
ATOM 845 C CA . VAL A 1 107 ? -7.258 -6.720 0.162 1.00 91.88 107 VAL A CA 1
ATOM 846 C C . VAL A 1 107 ? -8.193 -7.858 0.527 1.00 91.88 107 VAL A C 1
ATOM 848 O O . VAL A 1 107 ? -9.094 -8.198 -0.235 1.00 91.88 107 VAL A O 1
ATOM 851 N N . TYR A 1 108 ? -7.994 -8.483 1.675 1.00 91.81 108 TYR A N 1
ATOM 852 C CA . TYR A 1 108 ? -8.849 -9.560 2.147 1.00 91.81 108 TYR A CA 1
ATOM 853 C C . TYR A 1 108 ? -9.147 -9.423 3.636 1.00 91.81 108 TYR A C 1
ATOM 855 O O . TYR A 1 108 ? -8.359 -8.879 4.407 1.00 91.81 108 TYR A O 1
ATOM 863 N N . VAL A 1 109 ? -10.300 -9.956 4.029 1.00 93.06 109 VAL A N 1
ATOM 864 C CA . VAL A 1 109 ? -10.755 -10.062 5.415 1.00 93.06 109 VAL A CA 1
ATOM 865 C C . VAL A 1 109 ? -10.918 -11.541 5.746 1.00 93.06 109 VAL A C 1
ATOM 867 O O . VAL A 1 109 ? -11.577 -12.270 5.004 1.00 93.06 109 VAL A O 1
ATOM 870 N N . LEU A 1 110 ? -10.307 -11.973 6.845 1.00 91.69 110 LEU A N 1
ATOM 871 C CA . LEU A 1 110 ? -10.398 -13.320 7.395 1.00 91.69 110 LEU A CA 1
ATOM 872 C C . LEU A 1 110 ? -11.127 -13.284 8.732 1.00 91.69 110 LEU A C 1
ATOM 874 O O . LEU A 1 110 ? -10.742 -12.516 9.611 1.00 91.69 110 LEU A O 1
ATOM 878 N N . ASP A 1 111 ? -12.121 -14.143 8.905 1.00 90.00 111 ASP A N 1
ATOM 879 C CA . ASP A 1 111 ? -12.850 -14.304 10.160 1.00 90.00 111 ASP A CA 1
ATOM 880 C C . ASP A 1 111 ? -13.227 -15.771 10.407 1.00 90.00 111 ASP A C 1
ATOM 882 O O . A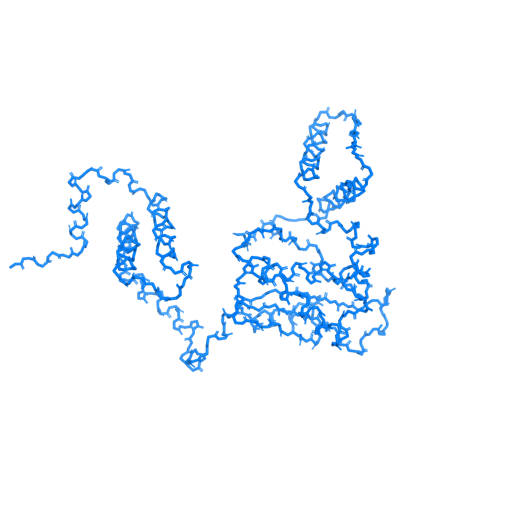SP A 1 111 ? -12.981 -16.672 9.600 1.00 90.00 111 ASP A O 1
ATOM 886 N N . GLU A 1 112 ? -13.821 -16.025 11.566 1.00 82.88 112 GLU A N 1
ATOM 887 C CA . GLU A 1 112 ? -14.229 -17.365 11.993 1.00 82.88 112 GLU A CA 1
ATOM 888 C C . GLU A 1 112 ? -15.602 -17.800 11.443 1.00 82.88 112 GLU A C 1
ATOM 890 O O . GLU A 1 112 ? -16.084 -18.890 11.760 1.00 82.88 112 GLU A O 1
ATOM 895 N N . GLY A 1 113 ? -16.261 -16.952 10.649 1.00 72.12 113 GLY A N 1
ATOM 896 C CA . GLY A 1 113 ? -17.606 -17.185 10.140 1.00 72.12 113 GLY A CA 1
ATOM 897 C C . GLY A 1 113 ? -18.696 -17.049 11.212 1.00 72.12 113 GLY A C 1
ATOM 898 O O . GLY A 1 113 ? -18.483 -16.603 12.347 1.00 72.12 113 GLY A O 1
ATOM 899 N N . HIS A 1 114 ? -19.924 -17.434 10.856 1.00 61.59 114 HIS A N 1
ATOM 900 C CA . HIS A 1 114 ? -21.104 -17.219 11.704 1.00 61.59 114 HIS A CA 1
ATOM 901 C C . HIS A 1 114 ? -21.209 -18.156 12.929 1.00 61.59 114 HIS A C 1
ATOM 903 O O . HIS A 1 114 ? -22.014 -17.878 13.814 1.00 61.59 114 HIS A O 1
ATOM 909 N N . GLY A 1 115 ? -20.406 -19.227 13.022 1.00 54.56 115 GLY A N 1
ATOM 910 C CA . GLY A 1 115 ? -20.603 -20.313 14.001 1.00 54.56 115 GLY A CA 1
ATOM 911 C C . GLY A 1 115 ? -19.652 -20.382 15.208 1.00 54.56 115 GLY A C 1
ATOM 912 O O . GLY A 1 115 ? -19.892 -21.187 16.101 1.00 54.56 115 GLY A O 1
ATOM 913 N N . ALA A 1 116 ? -18.583 -19.580 15.273 1.00 53.34 116 ALA A N 1
ATOM 914 C CA . ALA A 1 116 ? -17.429 -19.882 16.141 1.00 53.34 116 ALA A CA 1
ATOM 915 C C . ALA A 1 116 ? -17.332 -19.109 17.478 1.00 53.34 116 ALA A C 1
ATOM 917 O O . ALA A 1 116 ? -16.368 -19.275 18.220 1.00 53.34 116 ALA A O 1
ATOM 918 N N . ALA A 1 117 ? -18.305 -18.260 17.826 1.00 53.16 117 ALA A N 1
ATOM 919 C CA . ALA A 1 117 ? -18.201 -17.401 19.017 1.00 53.16 117 ALA A CA 1
ATOM 920 C C . ALA A 1 117 ? -18.377 -18.136 20.368 1.00 53.16 117 ALA A C 1
ATOM 922 O O . ALA A 1 117 ? -18.185 -17.534 21.426 1.00 53.16 117 ALA A O 1
ATOM 923 N N . GLN A 1 118 ? -18.767 -19.416 20.370 1.00 48.44 118 GLN A N 1
ATOM 924 C CA . GLN A 1 118 ? -19.048 -20.146 21.609 1.00 48.44 118 GLN A CA 1
ATOM 925 C C . GLN A 1 118 ? -17.753 -20.575 22.318 1.00 48.44 118 GLN A C 1
ATOM 927 O O . GLN A 1 118 ? -16.996 -21.395 21.809 1.00 48.44 118 GLN A O 1
ATOM 932 N N . GLY A 1 119 ? -17.525 -20.041 23.525 1.00 51.59 119 GLY A N 1
ATOM 933 C CA .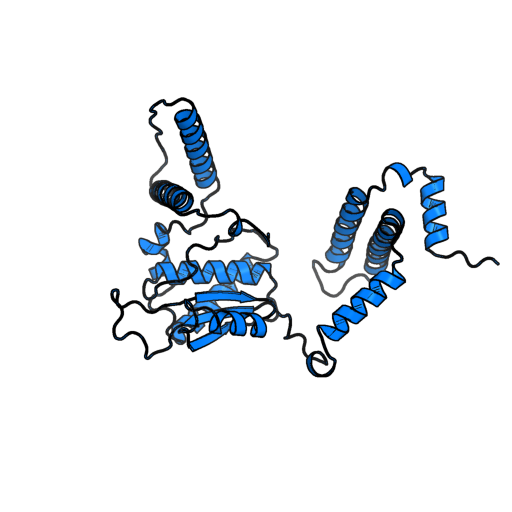 GLY A 1 119 ? -16.504 -20.534 24.464 1.00 51.59 119 GLY A CA 1
ATOM 934 C C . GLY A 1 119 ? -15.259 -19.661 24.662 1.00 51.59 119 GLY A C 1
ATOM 935 O O . GLY A 1 119 ? -14.340 -20.085 25.360 1.00 51.59 119 GLY A O 1
ATOM 936 N N . ARG A 1 120 ? -15.195 -18.448 24.095 1.00 57.31 120 ARG A N 1
ATOM 937 C CA . ARG A 1 120 ? -14.028 -17.555 24.250 1.00 57.31 120 ARG A CA 1
ATOM 938 C C . ARG A 1 120 ? -14.128 -16.654 25.496 1.00 57.31 120 ARG A C 1
ATOM 940 O O . ARG A 1 120 ? -15.189 -16.078 25.727 1.00 57.31 120 ARG A O 1
ATOM 947 N N . PRO A 1 121 ? -13.022 -16.427 26.239 1.00 46.59 121 PRO A N 1
ATOM 948 C CA . PRO A 1 121 ? -13.025 -15.703 27.519 1.00 46.59 121 PRO A CA 1
ATOM 949 C C . PRO A 1 121 ? -13.480 -14.231 27.453 1.00 46.59 121 PRO A C 1
ATOM 951 O O . PRO A 1 121 ? -13.894 -13.698 28.474 1.00 46.59 121 PRO A O 1
ATOM 954 N N . ASN A 1 122 ? -13.471 -13.597 26.269 1.00 55.31 122 ASN A N 1
ATOM 955 C CA . ASN A 1 122 ? -13.980 -12.231 26.042 1.00 55.31 122 ASN A CA 1
ATOM 956 C C . ASN A 1 122 ? -15.208 -12.167 25.108 1.00 55.31 122 ASN A C 1
ATOM 958 O O . ASN A 1 122 ? -15.631 -11.074 24.745 1.00 55.31 122 ASN A O 1
ATOM 962 N N . GLY A 1 123 ? -15.748 -13.305 24.650 1.00 65.44 123 GLY A N 1
ATOM 963 C CA . GLY A 1 123 ? -16.907 -13.374 23.741 1.00 65.44 123 GLY A CA 1
ATOM 964 C C . GLY A 1 123 ? -16.720 -12.798 22.322 1.00 65.44 123 GLY A C 1
ATOM 965 O O . GLY A 1 123 ? -17.573 -13.025 21.467 1.00 65.44 123 GLY A O 1
ATOM 966 N N . LEU A 1 124 ? -15.624 -12.081 22.046 1.00 75.62 124 LEU A N 1
ATOM 967 C CA . LEU A 1 124 ? -15.327 -11.499 20.733 1.00 75.62 124 LEU A CA 1
ATOM 968 C C . LEU A 1 124 ? -14.704 -12.532 19.782 1.00 75.62 124 LEU A C 1
ATOM 970 O O . LEU A 1 124 ? -13.821 -13.306 20.169 1.00 75.62 124 LEU A O 1
ATOM 974 N N . ARG A 1 125 ? -15.149 -12.498 18.523 1.00 85.25 125 ARG A N 1
ATOM 975 C CA . ARG A 1 125 ? -14.573 -13.270 17.414 1.00 85.25 125 ARG A CA 1
ATOM 976 C C . ARG A 1 125 ? -13.304 -12.610 16.894 1.00 85.25 125 ARG A C 1
ATOM 978 O O . ARG A 1 125 ? -13.171 -11.387 16.967 1.00 85.25 125 ARG A O 1
ATOM 985 N N . ASP A 1 126 ? -12.390 -13.410 16.365 1.00 89.56 126 ASP A N 1
ATOM 986 C CA . ASP A 1 126 ? -11.184 -12.890 15.727 1.00 89.56 126 ASP A CA 1
ATOM 987 C C . ASP A 1 126 ? -11.448 -12.466 14.289 1.00 89.56 126 ASP A C 1
ATOM 989 O O . ASP A 1 126 ? -12.212 -13.095 13.555 1.00 89.56 126 ASP A O 1
ATOM 993 N N . ILE A 1 127 ? -10.774 -11.391 13.895 1.00 91.81 127 ILE A N 1
ATOM 994 C CA . ILE A 1 127 ? -10.747 -10.923 12.517 1.00 91.81 127 ILE A CA 1
ATOM 995 C C . ILE A 1 127 ? -9.335 -10.479 12.149 1.00 91.81 127 ILE A C 1
ATOM 997 O O . ILE A 1 127 ? -8.582 -9.959 12.979 1.00 91.81 127 ILE A O 1
ATOM 1001 N N . TYR A 1 128 ? -8.970 -10.680 10.892 1.00 91.44 128 TYR A N 1
ATOM 1002 C CA . TYR A 1 128 ? -7.704 -10.246 10.324 1.00 91.44 128 TYR A CA 1
ATOM 1003 C C . TYR A 1 128 ? -7.967 -9.584 8.976 1.00 91.44 128 TYR A C 1
ATOM 1005 O O . TYR A 1 128 ? -8.722 -10.110 8.163 1.00 91.44 128 TYR A O 1
ATOM 1013 N N . VAL A 1 129 ? -7.326 -8.449 8.725 1.00 92.62 129 VAL A N 1
ATOM 1014 C CA . VAL A 1 129 ? -7.332 -7.793 7.412 1.00 92.62 129 VAL A CA 1
ATOM 1015 C C . VAL A 1 129 ? -5.925 -7.877 6.847 1.00 92.62 129 VAL A C 1
ATOM 1017 O O . VAL A 1 129 ? -4.970 -7.778 7.604 1.00 92.62 129 VAL A O 1
ATOM 1020 N N . GLY A 1 130 ? -5.763 -8.085 5.549 1.00 89.88 130 GLY A N 1
ATOM 1021 C CA . GLY A 1 130 ? -4.442 -7.992 4.940 1.00 89.88 130 GLY A CA 1
ATOM 1022 C C . GLY A 1 130 ? -4.500 -7.646 3.470 1.00 89.88 130 GLY A C 1
ATOM 1023 O O . GLY A 1 130 ? -5.494 -7.936 2.810 1.00 89.88 130 GLY A O 1
ATOM 1024 N N . GLU A 1 131 ? -3.413 -7.095 2.949 1.00 89.81 131 GLU A N 1
ATOM 1025 C CA . GLU A 1 131 ? -3.164 -7.042 1.515 1.00 89.81 131 GLU A CA 1
ATOM 1026 C C . GLU A 1 131 ? -2.250 -8.183 1.044 1.00 89.81 131 GLU A C 1
ATOM 1028 O O . GLU A 1 131 ? -1.562 -8.850 1.833 1.00 89.81 131 GLU A O 1
ATOM 1033 N N . SER A 1 132 ? -2.321 -8.502 -0.247 1.00 85.75 132 SER A N 1
ATOM 1034 C CA . SER A 1 132 ? -1.272 -9.268 -0.909 1.00 85.75 132 SER A CA 1
ATOM 1035 C C . SER A 1 132 ? -1.307 -9.090 -2.421 1.00 85.75 132 SER A C 1
ATOM 1037 O O . SER A 1 132 ? -2.371 -9.110 -3.033 1.00 85.75 132 SER A O 1
ATOM 1039 N N . LEU A 1 133 ? -0.127 -9.090 -3.041 1.00 80.44 133 LEU A N 1
ATOM 1040 C CA . LEU A 1 133 ? 0.019 -9.362 -4.474 1.00 80.44 133 LEU A CA 1
ATOM 1041 C C . LEU A 1 133 ? -0.183 -10.853 -4.798 1.00 80.44 133 LEU A C 1
ATOM 1043 O O . LEU A 1 133 ? -0.594 -11.198 -5.898 1.00 80.44 133 LEU A O 1
ATOM 1047 N N . ASN A 1 134 ? 0.079 -11.756 -3.846 1.00 80.31 134 ASN A N 1
ATOM 1048 C CA . ASN A 1 134 ? -0.055 -13.203 -4.028 1.00 80.31 134 ASN A CA 1
ATOM 1049 C C . ASN A 1 134 ? -0.971 -13.802 -2.955 1.00 80.31 134 ASN A C 1
ATOM 1051 O O . ASN A 1 134 ? -0.528 -14.449 -1.999 1.00 80.31 134 ASN A O 1
ATOM 1055 N N . ALA A 1 135 ? -2.275 -13.599 -3.152 1.00 78.12 135 ALA A N 1
ATOM 1056 C CA . ALA A 1 135 ? -3.312 -14.052 -2.234 1.00 78.12 135 ALA A CA 1
ATOM 1057 C C . ALA A 1 135 ? -3.213 -15.553 -1.915 1.00 78.12 135 ALA A C 1
ATOM 1059 O O . ALA A 1 135 ? -3.329 -15.943 -0.757 1.00 78.12 135 ALA A O 1
ATOM 1060 N N . VAL A 1 136 ? -2.932 -16.400 -2.914 1.00 76.81 136 VAL A N 1
ATOM 1061 C CA . VAL A 1 136 ? -2.864 -17.862 -2.739 1.00 76.81 136 VAL A CA 1
ATOM 1062 C C . VAL A 1 136 ? -1.732 -18.258 -1.790 1.00 76.81 136 VAL A C 1
ATOM 1064 O O . VAL A 1 136 ? -1.962 -18.992 -0.827 1.00 76.81 136 VAL A O 1
ATOM 1067 N N . ALA A 1 137 ? -0.515 -17.757 -2.027 1.00 74.31 137 ALA A N 1
ATOM 1068 C CA . ALA A 1 137 ? 0.621 -18.042 -1.152 1.00 74.31 137 ALA A CA 1
ATOM 1069 C C . ALA A 1 137 ? 0.372 -17.513 0.267 1.00 74.31 137 ALA A C 1
ATOM 1071 O O . ALA A 1 137 ? 0.650 -18.209 1.246 1.00 74.31 137 ALA A O 1
ATOM 1072 N N . ARG A 1 138 ? -0.212 -16.314 0.376 1.00 81.12 138 ARG A N 1
ATOM 1073 C CA . ARG A 1 138 ? -0.541 -15.689 1.657 1.00 81.12 138 ARG A CA 1
ATOM 1074 C C . ARG A 1 138 ? -1.581 -16.490 2.446 1.00 81.12 138 ARG A C 1
ATOM 1076 O O . ARG A 1 138 ? -1.400 -16.686 3.644 1.00 81.12 138 ARG A O 1
ATOM 1083 N N . MET A 1 139 ? -2.607 -17.038 1.793 1.00 82.81 139 MET A N 1
ATOM 1084 C CA . MET A 1 139 ? -3.588 -17.910 2.454 1.00 82.81 139 MET A CA 1
ATOM 1085 C C . MET A 1 139 ? -2.967 -19.216 2.944 1.00 82.81 139 MET A C 1
ATOM 1087 O O . MET A 1 139 ? -3.232 -19.643 4.067 1.00 82.81 139 MET A O 1
ATOM 1091 N N . GLY A 1 140 ? -2.066 -19.807 2.156 1.00 78.50 140 GLY A N 1
ATOM 1092 C CA . GLY A 1 140 ? -1.295 -20.970 2.594 1.00 78.50 140 GLY A CA 1
ATOM 1093 C C . GLY A 1 140 ? -0.447 -20.698 3.844 1.00 78.50 140 GLY A C 1
ATOM 1094 O O . GLY A 1 140 ? -0.292 -21.589 4.676 1.00 78.50 140 GLY A O 1
ATOM 1095 N N . GLN A 1 141 ? 0.082 -19.479 4.008 1.00 78.19 141 GLN A N 1
ATOM 1096 C CA . GLN A 1 141 ? 0.807 -19.073 5.220 1.00 78.19 141 GLN A CA 1
ATOM 1097 C C . GLN A 1 141 ? -0.128 -18.927 6.428 1.00 78.19 141 GLN A C 1
ATOM 1099 O O . GLN A 1 141 ? 0.209 -19.401 7.512 1.00 78.19 141 GLN A O 1
ATOM 1104 N N . HIS A 1 142 ? -1.307 -18.320 6.253 1.00 83.25 142 HIS A N 1
ATOM 1105 C CA . HIS A 1 142 ? -2.278 -18.152 7.343 1.00 83.25 142 HIS A CA 1
ATOM 1106 C C . HIS A 1 142 ? -2.768 -19.492 7.895 1.00 83.25 142 HIS A C 1
ATOM 1108 O O . HIS A 1 142 ? -2.808 -19.659 9.111 1.00 83.25 142 HIS A O 1
ATOM 1114 N N . LEU A 1 143 ? -3.033 -20.471 7.023 1.00 78.00 143 LEU A N 1
ATOM 1115 C CA . LEU A 1 143 ? -3.434 -21.827 7.425 1.00 78.00 143 LEU A CA 1
ATOM 1116 C C . LEU A 1 143 ? -2.361 -22.567 8.237 1.00 78.00 143 LEU A C 1
ATOM 1118 O O . LEU A 1 143 ? -2.690 -23.445 9.026 1.00 78.00 143 LEU A O 1
ATOM 1122 N N . LYS A 1 144 ? -1.080 -22.226 8.054 1.00 81.06 144 LYS A N 1
ATOM 1123 C CA . LYS A 1 144 ? 0.036 -22.816 8.812 1.00 81.06 144 LYS A CA 1
ATOM 1124 C C . LYS A 1 144 ? 0.306 -22.102 10.137 1.00 81.06 144 LYS A C 1
ATOM 1126 O O . LYS A 1 144 ? 1.023 -22.642 10.973 1.00 81.06 144 LYS A O 1
ATOM 1131 N N . SER A 1 145 ? -0.211 -20.887 10.323 1.00 81.69 145 SER A N 1
ATOM 1132 C CA . SER A 1 145 ? 0.008 -20.102 11.537 1.00 81.69 145 SER A CA 1
ATOM 1133 C C . SER A 1 145 ? -0.945 -20.560 12.647 1.00 81.69 145 SER A C 1
ATOM 1135 O O . SER A 1 145 ? -2.160 -20.418 12.485 1.00 81.69 145 SER A O 1
ATOM 1137 N N . PRO A 1 146 ? -0.448 -21.011 13.817 1.00 79.56 146 PRO A N 1
ATOM 1138 C CA . PRO A 1 146 ? -1.307 -21.433 14.929 1.00 79.56 146 PRO A CA 1
ATOM 1139 C C . PRO A 1 146 ? -2.286 -20.346 15.397 1.00 79.56 146 PRO A C 1
ATOM 1141 O O . PRO A 1 146 ? -3.376 -20.643 15.878 1.00 79.56 146 PRO A O 1
ATOM 1144 N N . GLN A 1 147 ? -1.906 -19.078 15.220 1.00 79.38 147 GLN A N 1
ATOM 1145 C CA . GLN A 1 147 ? -2.696 -17.911 15.609 1.00 79.38 147 GLN A CA 1
ATOM 1146 C C . GLN A 1 147 ? -3.835 -17.608 14.627 1.00 79.38 147 GLN A C 1
ATOM 1148 O O . GLN A 1 147 ? -4.791 -16.950 15.018 1.00 79.38 147 GLN A O 1
ATOM 1153 N N . LYS A 1 148 ? -3.748 -18.060 13.367 1.00 82.00 148 LYS A N 1
ATOM 1154 C CA . LYS A 1 148 ? -4.673 -17.672 12.281 1.00 82.00 148 LYS A CA 1
ATOM 1155 C C . LYS A 1 148 ? -5.369 -18.849 11.600 1.00 82.00 148 LYS A C 1
ATOM 1157 O O . LYS A 1 148 ? -6.359 -18.634 10.914 1.00 82.00 148 LYS A O 1
ATOM 1162 N N . GLN A 1 149 ? -4.926 -20.083 11.839 1.00 82.69 149 GLN A N 1
ATOM 1163 C CA . GLN A 1 149 ? -5.499 -21.304 11.253 1.00 82.69 149 GLN A CA 1
ATOM 1164 C C . GLN A 1 149 ? -6.999 -21.502 11.533 1.00 82.69 149 GLN A C 1
ATOM 1166 O O . GLN A 1 149 ? -7.664 -22.250 10.826 1.00 82.69 149 GLN A O 1
ATOM 1171 N N . HIS A 1 150 ? -7.530 -20.854 12.573 1.00 83.06 150 HIS A N 1
ATOM 1172 C CA . HIS A 1 150 ? -8.936 -20.937 12.961 1.00 83.06 150 HIS A CA 1
ATOM 1173 C C . HIS A 1 150 ? -9.844 -19.968 12.172 1.00 83.06 150 HIS A C 1
ATOM 1175 O O . HIS A 1 150 ? -11.067 -20.092 12.233 1.00 83.06 150 HIS A O 1
ATOM 1181 N N . LEU A 1 151 ? -9.266 -19.022 11.421 1.00 87.00 151 LEU A N 1
ATOM 1182 C CA . LEU A 1 151 ? -10.001 -18.125 10.530 1.00 87.00 151 LEU A CA 1
ATOM 1183 C C . LEU A 1 151 ? -10.352 -18.887 9.247 1.00 87.00 151 LEU A C 1
ATOM 1185 O O . LEU A 1 151 ? -9.499 -19.132 8.395 1.00 87.00 151 LEU A O 1
ATOM 1189 N N . SER A 1 152 ? -11.605 -19.315 9.144 1.00 83.62 152 SER A N 1
ATOM 1190 C CA . SER A 1 152 ? -12.077 -20.245 8.111 1.00 83.62 152 SER A CA 1
ATOM 1191 C C . SER A 1 152 ? -12.790 -19.562 6.948 1.00 83.62 152 SER A C 1
ATOM 1193 O O . SER A 1 152 ? -12.964 -20.170 5.893 1.00 83.62 152 SER A O 1
ATOM 1195 N N . THR A 1 153 ? -13.203 -18.308 7.123 1.00 87.00 153 THR A N 1
ATOM 1196 C CA . THR A 1 153 ? -13.931 -17.546 6.110 1.00 87.00 153 THR A CA 1
ATOM 1197 C C . THR A 1 153 ? -13.036 -16.448 5.557 1.00 87.00 153 THR A C 1
ATOM 1199 O O . THR A 1 153 ? -12.390 -15.726 6.312 1.00 87.00 153 THR A O 1
ATOM 1202 N N . ILE A 1 154 ? -13.003 -16.323 4.228 1.00 88.19 154 ILE A N 1
ATOM 1203 C CA . ILE A 1 154 ? -12.256 -15.287 3.515 1.00 88.19 154 ILE A CA 1
ATOM 1204 C C . ILE A 1 154 ? -13.190 -14.472 2.630 1.00 88.19 154 ILE A C 1
ATOM 1206 O O . ILE A 1 154 ? -13.973 -15.020 1.856 1.00 88.19 154 ILE A O 1
ATOM 1210 N N . ARG A 1 155 ? -13.061 -13.150 2.706 1.00 89.88 155 ARG A N 1
ATOM 1211 C CA . ARG A 1 155 ? -13.661 -12.206 1.760 1.00 89.88 155 ARG A CA 1
ATOM 1212 C C . ARG A 1 155 ? -12.534 -11.482 1.048 1.00 89.88 155 ARG A C 1
ATOM 1214 O O . ARG A 1 155 ? -11.722 -10.837 1.704 1.00 89.88 155 ARG A O 1
ATOM 1221 N N . VAL A 1 156 ? -12.463 -11.615 -0.274 1.00 88.69 156 VAL A N 1
ATOM 1222 C CA . VAL A 1 156 ? -11.427 -10.978 -1.099 1.00 88.69 156 VAL A CA 1
ATOM 1223 C C . VAL A 1 156 ? -12.036 -9.779 -1.815 1.00 88.69 156 VAL A C 1
ATOM 1225 O O . VAL A 1 156 ? -13.055 -9.902 -2.489 1.00 88.69 156 VAL A O 1
ATOM 1228 N N . ILE A 1 157 ? -11.402 -8.624 -1.661 1.00 89.94 157 ILE A N 1
ATOM 1229 C CA . ILE A 1 157 ? -11.777 -7.349 -2.261 1.00 89.94 157 ILE A CA 1
ATOM 1230 C C . ILE A 1 157 ? -10.826 -7.106 -3.429 1.00 89.94 157 ILE A C 1
ATOM 1232 O O . ILE A 1 157 ? -9.611 -6.993 -3.248 1.00 89.94 157 ILE A O 1
ATOM 1236 N N . ILE A 1 158 ? -11.397 -7.054 -4.628 1.00 84.19 158 ILE A N 1
ATOM 1237 C CA . ILE A 1 158 ? -10.671 -6.869 -5.881 1.00 84.19 158 ILE A CA 1
ATOM 1238 C C . ILE A 1 158 ? -11.294 -5.687 -6.606 1.00 84.19 158 ILE A C 1
ATOM 1240 O O . ILE A 1 158 ? -12.513 -5.631 -6.768 1.00 84.19 158 ILE A O 1
ATOM 1244 N N . ASP A 1 159 ? -10.446 -4.782 -7.069 1.00 82.62 159 ASP A N 1
ATOM 1245 C CA . ASP A 1 159 ? -10.814 -3.687 -7.954 1.00 82.62 159 ASP A CA 1
ATOM 1246 C C . ASP A 1 159 ? -9.722 -3.539 -9.022 1.00 82.62 159 ASP A C 1
ATOM 1248 O O . ASP A 1 159 ? -8.535 -3.690 -8.723 1.00 82.62 159 ASP A O 1
ATOM 1252 N N . LEU A 1 160 ? -10.124 -3.284 -10.270 1.00 78.50 160 LEU A N 1
ATOM 1253 C CA . LEU A 1 160 ? -9.216 -3.166 -11.419 1.00 78.50 160 LEU A CA 1
ATOM 1254 C C . LEU A 1 160 ? -8.378 -1.880 -11.399 1.00 78.50 160 LEU A C 1
ATOM 1256 O O . LEU A 1 160 ? -7.436 -1.752 -12.175 1.00 78.50 160 LEU A O 1
ATOM 1260 N N . THR A 1 161 ? -8.705 -0.942 -10.517 1.00 78.56 161 THR A N 1
ATOM 1261 C CA . THR A 1 161 ? -7.977 0.317 -10.333 1.00 78.56 161 THR A CA 1
ATOM 1262 C C . THR A 1 161 ? -6.966 0.255 -9.186 1.00 78.56 161 THR A C 1
ATOM 1264 O O . THR A 1 161 ? -6.154 1.164 -9.026 1.00 78.56 161 THR A O 1
ATOM 1267 N N . PHE A 1 162 ? -6.977 -0.808 -8.374 1.00 83.38 162 PHE A N 1
ATOM 1268 C CA . PHE A 1 162 ? -6.116 -0.883 -7.197 1.00 83.38 162 PHE A CA 1
ATOM 1269 C C . PHE A 1 162 ? -4.653 -1.132 -7.563 1.00 83.38 162 PHE A C 1
ATOM 1271 O O . PHE A 1 162 ? -4.310 -2.002 -8.360 1.00 83.38 162 PHE A O 1
ATOM 1278 N N . ASN A 1 163 ? -3.779 -0.384 -6.896 1.00 82.75 163 ASN A N 1
ATOM 1279 C CA . ASN A 1 163 ? -2.339 -0.606 -6.842 1.00 82.75 163 ASN A CA 1
ATOM 1280 C C . ASN A 1 163 ? -1.918 -0.907 -5.388 1.00 82.75 163 ASN A C 1
ATOM 1282 O O . ASN A 1 163 ? -2.747 -0.857 -4.475 1.00 82.75 163 ASN A O 1
ATOM 1286 N N . LYS A 1 164 ? -0.630 -1.208 -5.154 1.00 82.38 164 LYS A N 1
ATOM 1287 C CA . LYS A 1 164 ? -0.118 -1.558 -3.811 1.00 82.38 164 LYS A CA 1
ATOM 1288 C C . LYS A 1 164 ? -0.455 -0.481 -2.766 1.00 82.38 164 LYS A C 1
ATOM 1290 O O . LYS A 1 164 ? -0.932 -0.819 -1.688 1.00 82.38 164 LYS A O 1
ATOM 1295 N N . SER A 1 165 ? -0.292 0.799 -3.100 1.00 84.38 165 SER A N 1
ATOM 1296 C CA . SER A 1 165 ? -0.572 1.916 -2.186 1.00 84.38 165 SER A CA 1
ATOM 1297 C C . SER A 1 165 ? -2.050 2.006 -1.800 1.00 84.38 165 SER A C 1
ATOM 1299 O O . SER A 1 165 ? -2.366 2.197 -0.627 1.00 84.38 165 SER A O 1
ATOM 1301 N N . VAL A 1 166 ? -2.960 1.801 -2.760 1.00 87.69 166 VAL A N 1
ATOM 1302 C CA . VAL A 1 166 ? -4.411 1.777 -2.497 1.00 87.69 166 VAL A CA 1
ATOM 1303 C C . VAL A 1 166 ? -4.776 0.612 -1.576 1.00 87.69 166 VAL A C 1
ATOM 1305 O O . VAL A 1 166 ? -5.545 0.791 -0.634 1.00 87.69 166 VAL A O 1
ATOM 1308 N N . CYS A 1 167 ? -4.209 -0.576 -1.809 1.00 88.94 167 CYS A N 1
ATOM 1309 C CA . CYS A 1 167 ? -4.467 -1.744 -0.969 1.00 88.94 167 CYS A CA 1
ATOM 1310 C C . CYS A 1 167 ? -3.963 -1.563 0.467 1.00 88.94 167 CYS A C 1
ATOM 1312 O O . CYS A 1 167 ? -4.671 -1.943 1.396 1.00 88.94 167 CYS A O 1
ATOM 1314 N N . LEU A 1 168 ? -2.803 -0.930 0.656 1.00 86.56 168 LEU A N 1
ATOM 1315 C CA . LEU A 1 168 ? -2.263 -0.604 1.979 1.00 86.56 168 LEU A CA 1
ATOM 1316 C C . LEU A 1 168 ? -3.138 0.411 2.745 1.00 86.56 168 LEU A C 1
ATOM 1318 O O . LEU A 1 168 ? -3.380 0.240 3.944 1.00 86.56 168 LEU A O 1
ATOM 1322 N N . ASP A 1 169 ? -3.657 1.446 2.070 1.00 87.19 169 ASP A N 1
ATOM 1323 C CA . ASP A 1 169 ? -4.588 2.417 2.680 1.00 87.19 169 ASP A CA 1
ATOM 1324 C C . ASP A 1 169 ? -5.946 1.765 2.975 1.00 87.19 169 ASP A C 1
ATOM 1326 O O . ASP A 1 169 ? -6.509 1.990 4.044 1.00 87.19 169 ASP A O 1
ATOM 1330 N N . LEU A 1 170 ? -6.456 0.900 2.090 1.00 91.00 170 LEU A N 1
ATOM 1331 C CA . LEU A 1 170 ? -7.702 0.166 2.330 1.00 91.00 170 LEU A CA 1
ATOM 1332 C C . LEU A 1 170 ? -7.568 -0.836 3.488 1.00 91.00 170 LEU A C 1
ATOM 1334 O O . LEU A 1 170 ? -8.472 -0.919 4.318 1.00 91.00 170 LEU A O 1
ATOM 1338 N N . GLU A 1 171 ? -6.456 -1.570 3.581 1.00 90.94 171 GLU A N 1
ATOM 1339 C CA . GLU A 1 171 ? -6.154 -2.429 4.734 1.00 90.94 171 GLU A CA 1
ATOM 1340 C C . GLU A 1 171 ? -6.163 -1.605 6.027 1.00 90.94 171 GLU A C 1
ATOM 1342 O O . GLU A 1 171 ? -6.909 -1.921 6.958 1.00 90.94 171 GLU A O 1
ATOM 1347 N N . SER A 1 172 ? -5.400 -0.507 6.054 1.00 86.56 172 SER A N 1
ATOM 1348 C CA . SER A 1 172 ? -5.319 0.394 7.209 1.00 86.56 172 SER A CA 1
ATOM 1349 C C . SER A 1 172 ? -6.694 0.954 7.592 1.00 86.56 172 SER A C 1
ATOM 1351 O O . SER A 1 172 ? -7.060 0.967 8.771 1.00 86.56 172 SER A O 1
ATOM 1353 N N . TYR A 1 173 ? -7.486 1.376 6.603 1.00 89.00 173 TYR A N 1
ATOM 1354 C CA . TYR A 1 173 ? -8.849 1.869 6.789 1.00 89.00 173 TYR A CA 1
ATOM 1355 C C . TYR A 1 173 ? -9.752 0.808 7.430 1.00 89.00 173 TYR A C 1
ATOM 1357 O O . TYR A 1 173 ? -10.397 1.079 8.444 1.00 89.00 173 TYR A O 1
ATOM 1365 N N . LEU A 1 174 ? -9.773 -0.417 6.900 1.00 92.00 174 LEU A N 1
ATOM 1366 C CA . LEU A 1 174 ? -10.618 -1.491 7.427 1.00 92.00 174 LEU A CA 1
ATOM 1367 C C . LEU A 1 174 ? -10.205 -1.916 8.844 1.00 92.00 174 LEU A C 1
ATOM 1369 O O . LEU A 1 174 ? -11.083 -2.142 9.677 1.00 92.00 174 LEU A O 1
ATOM 1373 N N . ILE A 1 175 ? -8.903 -1.962 9.154 1.00 88.81 175 ILE A N 1
ATOM 1374 C CA . ILE A 1 175 ? -8.401 -2.236 10.513 1.00 88.81 175 ILE A CA 1
ATOM 1375 C C . ILE A 1 175 ? -8.927 -1.191 11.505 1.00 88.81 175 ILE A C 1
ATOM 1377 O O . ILE A 1 175 ? -9.421 -1.554 12.576 1.00 88.81 175 ILE A O 1
ATOM 1381 N N . GLN A 1 176 ? -8.864 0.100 11.152 1.00 85.62 176 GLN A N 1
ATOM 1382 C CA . GLN A 1 176 ? -9.376 1.181 12.002 1.00 85.62 176 GLN A CA 1
ATOM 1383 C C . GLN A 1 176 ? -10.883 1.068 12.219 1.00 85.62 176 GLN A C 1
ATOM 1385 O O . GLN A 1 176 ? -11.353 1.162 13.356 1.00 85.62 176 GLN A O 1
ATOM 1390 N N . MET A 1 177 ? -11.636 0.845 11.141 1.00 89.31 177 MET A N 1
ATOM 1391 C CA . MET A 1 177 ? -13.089 0.728 11.208 1.00 89.31 177 MET A CA 1
ATOM 1392 C C . MET A 1 177 ? -13.514 -0.472 12.060 1.00 89.31 177 MET A C 1
ATOM 1394 O O . MET A 1 177 ? -14.393 -0.334 12.905 1.00 89.31 177 MET A O 1
ATOM 1398 N N . LEU A 1 178 ? -12.860 -1.628 11.907 1.00 90.00 178 LEU A N 1
ATOM 1399 C CA . LEU A 1 178 ? -13.156 -2.832 12.694 1.00 90.00 178 LEU A CA 1
ATOM 1400 C C . LEU A 1 178 ? -12.814 -2.649 14.171 1.00 90.00 178 LEU A C 1
ATOM 1402 O O . LEU A 1 178 ? -13.584 -3.044 15.048 1.00 90.00 178 LEU A O 1
ATOM 1406 N N . ALA A 1 179 ? -11.679 -2.009 14.456 1.00 85.81 179 ALA A N 1
ATOM 1407 C CA . ALA A 1 179 ? -11.284 -1.696 15.822 1.00 85.81 179 ALA A CA 1
ATOM 1408 C C . ALA A 1 179 ? -12.276 -0.739 16.508 1.00 85.81 179 ALA A C 1
ATOM 1410 O O . ALA A 1 179 ? -12.527 -0.883 17.704 1.00 85.81 179 ALA A O 1
ATOM 1411 N N . GLY A 1 180 ? -12.836 0.225 15.769 1.00 85.19 180 GLY A N 1
ATOM 1412 C CA . GLY A 1 180 ? -13.843 1.156 16.284 1.00 85.19 180 GLY A CA 1
ATOM 1413 C C . GLY A 1 180 ? -15.259 0.571 16.384 1.00 85.19 180 GLY A C 1
ATOM 1414 O O . GLY A 1 180 ? -16.019 0.963 17.270 1.00 85.19 180 GLY A O 1
ATOM 1415 N N . ASP A 1 181 ? -15.620 -0.378 15.513 1.00 88.69 181 ASP A N 1
ATOM 1416 C CA . ASP A 1 181 ? -16.886 -1.121 15.598 1.00 88.69 181 ASP A CA 1
ATOM 1417 C C . ASP A 1 181 ? -16.974 -1.902 16.916 1.00 88.69 181 ASP A C 1
ATOM 1419 O O . ASP A 1 181 ? -17.990 -1.854 17.612 1.00 88.69 181 ASP A O 1
ATOM 1423 N N . GLY A 1 182 ? -15.864 -2.540 17.303 1.00 84.75 182 GLY A N 1
ATOM 1424 C CA . GLY A 1 182 ? -15.713 -3.219 18.589 1.00 84.75 182 GLY A CA 1
ATOM 1425 C C . GLY A 1 182 ? -16.373 -4.599 18.666 1.00 84.75 182 GLY A C 1
ATOM 1426 O O . GLY A 1 182 ? -16.325 -5.221 19.724 1.00 84.75 182 GLY A O 1
ATOM 1427 N N . ALA A 1 183 ? -16.960 -5.103 17.573 1.00 87.06 183 ALA A N 1
ATOM 1428 C CA . ALA A 1 183 ? -17.550 -6.444 17.516 1.00 87.06 183 ALA A CA 1
ATOM 1429 C C . ALA A 1 183 ? -16.516 -7.581 17.392 1.00 87.06 183 ALA A C 1
ATOM 1431 O O . ALA A 1 183 ? -16.846 -8.740 17.657 1.00 87.06 183 ALA A O 1
ATOM 1432 N N . TYR A 1 184 ? -15.271 -7.264 17.021 1.00 87.94 184 TYR A N 1
ATOM 1433 C CA . TYR A 1 184 ? -14.206 -8.242 16.795 1.00 87.94 184 TYR A CA 1
ATOM 1434 C C . TYR A 1 184 ? -12.917 -7.884 17.536 1.00 87.94 184 TYR A C 1
ATOM 1436 O O . TYR A 1 184 ? -12.595 -6.714 17.758 1.00 87.94 184 TYR A O 1
ATOM 1444 N N . ARG A 1 185 ? -12.119 -8.909 17.849 1.00 87.31 185 ARG A N 1
ATOM 1445 C CA . ARG A 1 185 ? -10.707 -8.756 18.201 1.00 87.31 185 ARG A CA 1
ATOM 1446 C C . ARG A 1 185 ? -9.880 -8.761 16.913 1.00 87.31 185 ARG A C 1
ATOM 1448 O O . ARG A 1 185 ? -9.664 -9.803 16.302 1.00 87.31 185 ARG A O 1
ATOM 1455 N N . VAL A 1 186 ? -9.417 -7.582 16.501 1.00 88.50 186 VAL A N 1
ATOM 1456 C CA . VAL A 1 186 ? -8.585 -7.416 15.297 1.00 88.50 186 VAL A CA 1
ATOM 1457 C C . VAL A 1 186 ? -7.155 -7.883 15.583 1.00 88.50 186 VAL A C 1
ATOM 1459 O O . VAL A 1 186 ? -6.453 -7.268 16.386 1.00 88.50 186 VAL A O 1
ATOM 1462 N N . LEU A 1 187 ? -6.716 -8.968 14.941 1.00 85.88 187 LEU A N 1
ATOM 1463 C CA . LEU A 1 187 ? -5.440 -9.629 15.249 1.00 85.88 187 LEU A CA 1
ATOM 1464 C C . LEU A 1 187 ? -4.210 -8.805 14.849 1.00 85.88 187 LEU A C 1
ATOM 1466 O O . LEU A 1 187 ? -3.182 -8.880 15.512 1.00 85.88 187 LEU A O 1
ATOM 1470 N N . ASN A 1 188 ? -4.307 -8.016 13.780 1.00 83.81 188 ASN A N 1
ATOM 1471 C CA . ASN A 1 188 ? -3.223 -7.172 13.272 1.00 83.81 188 ASN A CA 1
ATOM 1472 C C . ASN A 1 188 ? -3.434 -5.683 13.554 1.00 83.81 188 ASN A C 1
ATOM 1474 O O . ASN A 1 188 ? -2.905 -4.837 12.841 1.00 83.81 188 ASN A O 1
ATOM 1478 N N . ARG A 1 189 ? -4.169 -5.355 14.624 1.00 69.81 189 ARG A N 1
ATOM 1479 C CA . ARG A 1 189 ? -4.419 -3.967 15.043 1.00 69.81 189 ARG A CA 1
ATOM 1480 C C . ARG A 1 189 ? -3.131 -3.155 15.251 1.00 69.81 189 ARG A C 1
ATOM 1482 O O . ARG A 1 189 ? -3.163 -1.942 15.101 1.00 69.81 189 ARG A O 1
ATOM 1489 N N . ASN A 1 190 ? -2.026 -3.819 15.598 1.00 59.19 190 ASN A N 1
ATOM 1490 C CA . ASN A 1 190 ? -0.754 -3.181 15.938 1.00 59.19 190 ASN A CA 1
ATOM 1491 C C . ASN A 1 190 ? 0.178 -2.926 14.744 1.00 59.19 190 AS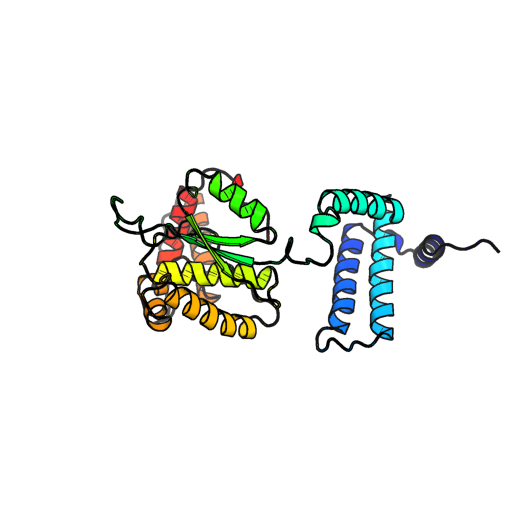N A C 1
ATOM 1493 O O . ASN A 1 190 ? 1.166 -2.217 14.921 1.00 59.19 190 ASN A O 1
ATOM 1497 N N . ASN A 1 191 ? -0.120 -3.466 13.558 1.00 55.75 191 ASN A N 1
ATOM 1498 C CA . ASN A 1 191 ? 0.732 -3.282 12.385 1.00 55.75 191 ASN A CA 1
ATOM 1499 C C . ASN A 1 191 ? 0.460 -1.900 11.781 1.00 55.75 191 ASN A C 1
ATOM 1501 O O . ASN A 1 191 ? -0.694 -1.543 11.556 1.00 55.75 191 ASN A O 1
ATOM 1505 N N . GLY A 1 192 ? 1.531 -1.119 11.614 1.00 51.00 192 GLY A N 1
ATOM 1506 C CA . GLY A 1 192 ? 1.526 0.319 11.347 1.00 51.00 192 GLY A CA 1
ATOM 1507 C C . GLY A 1 192 ? 0.444 0.790 10.379 1.00 51.00 192 GLY A C 1
ATOM 1508 O O . GLY A 1 192 ? 0.282 0.266 9.283 1.00 51.00 192 GLY A O 1
ATOM 1509 N N . ILE A 1 193 ? -0.285 1.818 10.800 1.00 55.78 193 ILE A N 1
ATOM 1510 C CA . ILE A 1 193 ? -1.284 2.475 9.967 1.00 55.78 193 ILE A CA 1
ATOM 1511 C C . ILE A 1 193 ? -0.592 3.459 9.053 1.00 55.78 193 ILE A C 1
ATOM 1513 O O . ILE A 1 193 ? 0.104 4.371 9.501 1.00 55.78 193 ILE A O 1
ATOM 1517 N N . ILE A 1 194 ? -0.812 3.262 7.761 1.00 56.34 194 ILE A N 1
ATOM 1518 C CA . ILE A 1 194 ? -0.153 4.032 6.722 1.00 56.34 194 ILE A CA 1
ATOM 1519 C C . ILE A 1 194 ? -0.993 5.282 6.451 1.00 56.34 194 ILE A C 1
ATOM 1521 O O . ILE A 1 194 ? -2.136 5.217 6.004 1.00 56.34 194 ILE A O 1
ATOM 1525 N N . GLY A 1 195 ? -0.417 6.442 6.765 1.00 56.06 195 GLY A N 1
ATOM 1526 C CA . GLY A 1 195 ? -0.975 7.767 6.485 1.00 56.06 195 GLY A CA 1
ATOM 1527 C C . GLY A 1 195 ? -0.456 8.391 5.186 1.00 56.06 195 GLY A C 1
ATOM 1528 O O . GLY A 1 195 ? -0.502 9.609 5.056 1.00 56.06 195 GLY A O 1
ATOM 1529 N N . SER A 1 196 ? 0.079 7.596 4.256 1.00 58.41 196 SER A N 1
ATOM 1530 C CA . SER A 1 196 ? 0.764 8.101 3.061 1.00 58.41 196 SER A CA 1
ATOM 1531 C C . SER A 1 196 ? -0.194 8.753 2.061 1.00 58.41 196 SER A C 1
ATOM 1533 O O . SER A 1 196 ? -1.262 8.219 1.754 1.00 58.41 196 SER A O 1
ATOM 1535 N N . ASN A 1 197 ? 0.210 9.898 1.511 1.00 60.31 197 ASN A N 1
ATOM 1536 C CA . ASN A 1 197 ? -0.455 10.513 0.365 1.00 60.31 197 ASN A CA 1
ATOM 1537 C C . ASN A 1 197 ? 0.036 9.845 -0.927 1.00 60.31 197 ASN A C 1
ATOM 1539 O O . ASN A 1 197 ? 1.238 9.713 -1.137 1.00 60.31 197 ASN A O 1
ATOM 1543 N N . TYR A 1 198 ? -0.892 9.421 -1.785 1.00 71.88 198 TYR A N 1
ATOM 1544 C CA . TYR A 1 198 ? -0.599 8.827 -3.091 1.00 71.88 198 TYR A CA 1
ATOM 1545 C C . TYR A 1 198 ? -1.568 9.360 -4.151 1.00 71.88 198 TYR A C 1
ATOM 1547 O O . TYR A 1 198 ? -2.599 9.962 -3.834 1.00 71.88 198 TYR A O 1
ATOM 1555 N N . TYR A 1 199 ? -1.208 9.170 -5.419 1.00 67.12 199 TYR A N 1
ATOM 1556 C CA . TYR A 1 199 ? -1.950 9.696 -6.561 1.00 67.12 199 TYR A CA 1
ATOM 1557 C C . TYR A 1 199 ? -3.439 9.298 -6.517 1.00 67.12 199 TYR A C 1
ATOM 1559 O O . TYR A 1 199 ? -3.764 8.129 -6.314 1.00 67.12 199 TYR A O 1
ATOM 1567 N N . GLN A 1 200 ? -4.331 10.285 -6.688 1.00 75.31 200 GLN A N 1
ATOM 1568 C CA . GLN A 1 200 ? -5.800 10.141 -6.674 1.00 75.31 200 GLN A CA 1
ATOM 1569 C C . GLN A 1 200 ? -6.408 9.530 -5.396 1.00 75.31 200 GLN A C 1
ATOM 1571 O O . GLN A 1 200 ? -7.546 9.063 -5.412 1.00 75.31 200 GLN A O 1
ATOM 1576 N N . ARG A 1 201 ? -5.700 9.568 -4.260 1.00 78.12 201 ARG A N 1
ATOM 1577 C CA . ARG A 1 201 ? -6.159 8.991 -2.984 1.00 78.12 201 ARG A CA 1
ATOM 1578 C C . ARG A 1 201 ? -7.597 9.350 -2.596 1.00 78.12 201 ARG A C 1
ATOM 1580 O O . ARG A 1 201 ? -8.330 8.471 -2.149 1.00 78.12 201 ARG A O 1
ATOM 1587 N N . ASP A 1 202 ? -8.015 10.601 -2.777 1.00 77.88 202 ASP A N 1
ATOM 1588 C CA . ASP A 1 202 ? -9.377 11.027 -2.425 1.00 77.88 202 ASP A CA 1
ATOM 1589 C C . ASP A 1 202 ? -10.444 10.291 -3.247 1.00 77.88 202 ASP A C 1
ATOM 1591 O O . ASP A 1 202 ? -11.440 9.837 -2.687 1.00 77.88 202 ASP A O 1
ATOM 1595 N N . GLN A 1 203 ? -10.187 10.067 -4.540 1.00 78.62 203 GLN A N 1
ATOM 1596 C CA . GLN A 1 203 ? -11.081 9.308 -5.421 1.00 78.62 203 GLN A CA 1
ATOM 1597 C C . GLN A 1 203 ? -11.187 7.843 -4.970 1.00 78.62 203 GLN A C 1
ATOM 1599 O O . GLN A 1 203 ? -12.283 7.289 -4.890 1.00 78.62 203 GLN A O 1
ATOM 1604 N N . TYR A 1 204 ? -10.067 7.217 -4.588 1.00 80.94 204 TYR A N 1
ATOM 1605 C CA . TYR A 1 204 ? -10.079 5.848 -4.055 1.00 80.94 204 TYR A CA 1
ATOM 1606 C C . TYR A 1 204 ? -10.822 5.746 -2.716 1.00 80.94 204 TYR A C 1
ATOM 1608 O O . TYR A 1 204 ? -11.557 4.781 -2.481 1.00 80.94 204 TYR A O 1
ATOM 1616 N N . ARG A 1 205 ? -10.690 6.755 -1.846 1.00 82.06 205 ARG A N 1
ATOM 1617 C CA . ARG A 1 205 ? -11.367 6.793 -0.541 1.00 82.06 205 ARG A CA 1
ATOM 1618 C C . ARG A 1 205 ? -12.885 6.893 -0.644 1.00 82.06 205 ARG A C 1
ATOM 1620 O O . ARG A 1 205 ? -13.573 6.364 0.232 1.00 82.06 205 ARG A O 1
ATOM 1627 N N . GLU A 1 206 ? -13.427 7.493 -1.701 1.00 82.25 206 GLU A N 1
ATOM 1628 C CA . GLU A 1 206 ? -14.868 7.416 -1.974 1.00 82.25 206 GLU A CA 1
ATOM 1629 C C . GLU A 1 206 ? -15.310 5.959 -2.188 1.00 82.25 206 GLU A C 1
ATOM 1631 O O . GLU A 1 206 ? -16.310 5.513 -1.614 1.00 82.25 206 GLU A O 1
ATOM 1636 N N . GLY A 1 207 ? -14.503 5.173 -2.908 1.00 85.81 207 GLY A N 1
ATOM 1637 C CA . GLY A 1 207 ? -14.715 3.740 -3.118 1.00 85.81 207 GLY A CA 1
ATOM 1638 C C . GLY A 1 207 ? -14.664 2.906 -1.832 1.00 85.81 207 GLY A C 1
ATOM 1639 O O . GLY A 1 207 ? -15.400 1.924 -1.704 1.00 85.81 207 GLY A O 1
ATOM 1640 N N . PHE A 1 208 ? -13.876 3.309 -0.830 1.00 91.69 208 PHE A N 1
ATOM 1641 C CA . PHE A 1 208 ? -13.756 2.566 0.435 1.00 91.69 208 PHE A CA 1
ATOM 1642 C C . PHE A 1 208 ? -15.080 2.506 1.201 1.00 91.69 208 PHE A C 1
ATOM 1644 O O . PHE A 1 208 ? -15.383 1.493 1.835 1.00 91.69 208 PHE A O 1
ATOM 1651 N N . ARG A 1 209 ? -15.917 3.546 1.096 1.00 89.19 209 ARG A N 1
ATOM 1652 C CA . ARG A 1 209 ? -17.259 3.542 1.700 1.00 89.19 209 ARG A CA 1
ATOM 1653 C C . ARG A 1 209 ? -18.139 2.449 1.095 1.00 89.19 209 ARG A C 1
ATOM 1655 O O . ARG A 1 209 ? -18.866 1.781 1.826 1.00 89.19 209 ARG A O 1
ATOM 1662 N N . ASN A 1 210 ? -18.030 2.209 -0.211 1.00 90.31 210 ASN A N 1
ATOM 1663 C CA . ASN A 1 210 ? -18.764 1.133 -0.879 1.00 90.31 210 ASN A CA 1
ATOM 1664 C C . ASN A 1 210 ? -18.280 -0.248 -0.418 1.00 90.31 210 ASN A C 1
ATOM 1666 O O . ASN A 1 210 ? -19.098 -1.140 -0.195 1.00 90.31 210 ASN A O 1
ATOM 1670 N N . VAL A 1 211 ? -16.966 -0.415 -0.228 1.00 93.12 211 VAL A N 1
ATOM 1671 C CA . VAL A 1 211 ? -16.388 -1.641 0.350 1.00 93.12 211 VAL A CA 1
ATOM 1672 C C . VAL A 1 211 ? -16.923 -1.869 1.765 1.00 93.12 211 VAL A C 1
ATOM 1674 O O . VAL A 1 211 ? -17.400 -2.962 2.063 1.00 93.12 211 VAL A O 1
ATOM 1677 N N . PHE A 1 212 ? -16.923 -0.834 2.611 1.00 93.81 212 PHE A N 1
ATOM 1678 C CA . PHE A 1 212 ? -17.477 -0.902 3.965 1.00 93.81 212 PHE A CA 1
ATOM 1679 C C . PHE A 1 212 ? -18.945 -1.342 3.955 1.00 93.81 212 PHE A C 1
ATOM 1681 O O . PHE A 1 212 ? -19.315 -2.250 4.692 1.00 93.81 212 PHE A O 1
ATOM 1688 N N . VAL A 1 213 ? -19.780 -0.733 3.106 1.00 92.00 213 VAL A N 1
ATOM 1689 C CA . VAL A 1 213 ? -21.213 -1.060 3.020 1.00 92.00 213 VAL A CA 1
ATOM 1690 C C . VAL A 1 213 ? -21.430 -2.520 2.620 1.00 92.00 213 VAL A C 1
ATOM 1692 O O . VAL A 1 213 ? -22.250 -3.193 3.240 1.00 92.00 213 VAL A O 1
ATOM 1695 N N . LYS A 1 214 ? -20.676 -3.037 1.641 1.00 92.69 214 LYS A N 1
ATOM 1696 C CA . LYS A 1 214 ? -20.756 -4.453 1.244 1.00 92.69 214 LYS A CA 1
ATOM 1697 C C . LYS A 1 214 ? -20.330 -5.388 2.379 1.00 92.69 214 LYS A C 1
ATOM 1699 O O . LYS A 1 214 ? -21.030 -6.343 2.684 1.00 92.69 214 LYS A O 1
ATOM 1704 N N . LEU A 1 215 ? -19.233 -5.075 3.068 1.00 92.62 215 LEU A N 1
ATOM 1705 C CA . LEU A 1 215 ? -18.787 -5.856 4.226 1.00 92.62 215 LEU A CA 1
ATOM 1706 C C . LEU A 1 215 ? -19.802 -5.813 5.381 1.00 92.62 215 LEU A C 1
ATOM 1708 O O . LEU A 1 215 ? -20.017 -6.821 6.050 1.00 92.62 215 LEU A O 1
ATOM 1712 N N . ALA A 1 216 ? -20.459 -4.674 5.606 1.00 90.88 216 ALA A N 1
ATOM 1713 C CA . ALA A 1 216 ? -21.527 -4.552 6.594 1.00 90.88 216 ALA A CA 1
ATOM 1714 C C . ALA A 1 216 ? -22.734 -5.440 6.241 1.00 90.88 216 ALA A C 1
ATOM 1716 O O . ALA A 1 216 ? -23.276 -6.105 7.120 1.00 90.88 216 ALA A O 1
ATOM 1717 N N . GLN A 1 217 ? -23.113 -5.510 4.958 1.00 89.12 217 GLN A N 1
ATOM 1718 C CA . GLN A 1 217 ? -24.155 -6.425 4.468 1.00 89.12 217 GLN A CA 1
ATOM 1719 C C . GLN A 1 217 ? -23.779 -7.899 4.688 1.00 89.12 217 GLN A C 1
ATOM 1721 O O . GLN A 1 217 ? -24.641 -8.698 5.045 1.00 89.12 217 GLN A O 1
ATOM 1726 N N . ASP A 1 218 ? -22.491 -8.232 4.577 1.00 87.50 218 ASP A N 1
ATOM 1727 C CA . ASP A 1 218 ? -21.951 -9.569 4.863 1.00 87.50 218 ASP A CA 1
ATOM 1728 C C . ASP A 1 218 ? -21.755 -9.854 6.370 1.00 87.50 218 ASP A C 1
ATOM 1730 O O . ASP A 1 218 ? -21.177 -10.882 6.746 1.00 87.50 218 ASP A O 1
ATOM 1734 N N . GLY A 1 219 ? -22.197 -8.944 7.247 1.00 88.00 219 GLY A N 1
ATOM 1735 C CA . GLY A 1 219 ? -22.156 -9.093 8.704 1.00 88.00 219 GLY A CA 1
ATOM 1736 C C . GLY A 1 219 ? -20.797 -8.812 9.357 1.00 88.00 219 GLY A C 1
ATOM 1737 O O . GLY A 1 219 ? -20.597 -9.160 10.523 1.00 88.00 219 GLY A O 1
ATOM 1738 N N . ILE A 1 220 ? -19.857 -8.190 8.638 1.00 91.75 220 ILE A N 1
ATOM 1739 C CA . ILE A 1 220 ? -18.535 -7.821 9.174 1.00 91.75 220 ILE A CA 1
ATOM 1740 C C . ILE A 1 220 ? -18.587 -6.565 10.052 1.00 91.75 220 ILE A C 1
ATOM 1742 O O . ILE A 1 220 ? -17.784 -6.435 10.970 1.00 91.75 220 ILE A O 1
ATOM 1746 N N . PHE A 1 221 ? -19.535 -5.659 9.818 1.00 92.25 221 PHE A N 1
ATOM 1747 C CA . PHE A 1 221 ? -19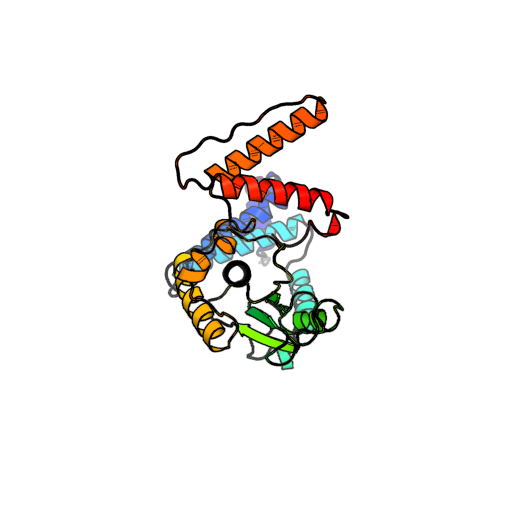.718 -4.457 10.636 1.00 92.25 221 PHE A CA 1
ATOM 1748 C C . PHE A 1 221 ? -21.100 -4.447 11.278 1.00 92.25 221 PHE A C 1
ATOM 1750 O O . PHE A 1 221 ? -22.087 -4.824 10.648 1.00 92.25 221 PHE A O 1
ATOM 1757 N N . THR A 1 222 ? -21.170 -3.996 12.530 1.00 90.25 222 THR A N 1
ATOM 1758 C CA . THR A 1 222 ? -22.424 -3.904 13.293 1.00 90.25 222 THR A CA 1
ATOM 1759 C C . THR A 1 222 ? -22.940 -2.471 13.388 1.00 90.25 222 THR A C 1
ATOM 1761 O O . THR A 1 222 ? -24.118 -2.243 13.663 1.00 90.25 222 THR A O 1
ATOM 1764 N N . ARG A 1 223 ? -22.064 -1.493 13.144 1.00 90.38 223 ARG A N 1
ATOM 1765 C CA . ARG A 1 223 ? -22.335 -0.060 13.233 1.00 90.38 223 ARG A CA 1
ATOM 1766 C C . ARG A 1 223 ? -22.102 0.622 11.890 1.00 90.38 223 ARG A C 1
ATOM 1768 O O . ARG A 1 223 ? -21.352 0.154 11.040 1.00 90.38 223 ARG A O 1
ATOM 1775 N N . SER A 1 224 ? -22.745 1.770 11.703 1.00 91.38 224 SER A N 1
ATOM 1776 C CA . SER A 1 224 ? -22.503 2.627 10.542 1.00 91.38 224 SER A CA 1
ATOM 1777 C C . SER A 1 224 ? -21.170 3.368 10.670 1.00 91.38 224 SER A C 1
ATOM 1779 O O . SER A 1 224 ? -20.667 3.563 11.778 1.00 91.38 224 SER A O 1
ATOM 1781 N N . ILE A 1 225 ? -20.633 3.855 9.545 1.00 87.75 225 ILE A N 1
ATOM 1782 C CA . ILE A 1 225 ? -19.402 4.662 9.536 1.00 87.75 225 ILE A CA 1
ATOM 1783 C C . ILE A 1 225 ? -19.485 5.830 10.541 1.00 87.75 225 ILE A C 1
ATOM 1785 O O . ILE A 1 225 ? -18.611 5.905 11.402 1.00 87.75 225 ILE A O 1
ATOM 1789 N N . PRO A 1 226 ? -20.544 6.673 10.555 1.00 87.31 226 PRO A N 1
ATOM 1790 C CA . PRO A 1 226 ? -20.622 7.771 11.519 1.00 87.31 226 PRO A CA 1
ATOM 1791 C C . PRO A 1 226 ? -20.694 7.303 12.977 1.00 87.31 226 PRO A C 1
ATOM 1793 O O . PRO A 1 226 ? -20.186 7.983 13.865 1.00 87.31 226 PRO A O 1
ATOM 1796 N N . ALA A 1 227 ? -21.324 6.158 13.255 1.00 86.44 227 ALA A N 1
ATOM 1797 C CA . ALA A 1 227 ? -21.396 5.618 14.612 1.00 86.44 227 ALA A CA 1
ATOM 1798 C C . ALA A 1 227 ? -20.028 5.108 15.091 1.00 86.44 227 ALA A C 1
ATOM 1800 O O . ALA A 1 227 ? -19.668 5.306 16.251 1.00 86.44 227 ALA A O 1
ATOM 1801 N N . ILE A 1 228 ? -19.249 4.499 14.193 1.00 86.88 228 ILE A N 1
ATOM 1802 C CA . ILE A 1 228 ? -17.875 4.072 14.466 1.00 86.88 228 ILE A CA 1
ATOM 1803 C C . ILE A 1 228 ? -16.981 5.292 14.676 1.00 86.88 228 ILE A C 1
ATOM 1805 O O . ILE A 1 228 ? -16.342 5.391 15.720 1.00 86.88 228 ILE A O 1
ATOM 1809 N N . GLU A 1 229 ? -16.993 6.252 13.748 1.00 82.75 229 GLU A N 1
ATOM 1810 C CA . GLU A 1 229 ? -16.138 7.447 13.778 1.00 82.75 229 GLU A CA 1
ATOM 1811 C C . GLU A 1 229 ? -16.364 8.328 15.015 1.00 82.75 229 GLU A C 1
ATOM 1813 O O . GLU A 1 229 ? -15.445 9.003 15.486 1.00 82.75 229 GLU A O 1
ATOM 1818 N N . ASN A 1 230 ? -17.582 8.314 15.563 1.00 79.25 230 ASN A N 1
ATOM 1819 C CA . ASN A 1 230 ? -17.927 9.047 16.777 1.00 79.25 230 ASN A CA 1
ATOM 1820 C C . ASN A 1 230 ? -17.736 8.247 18.071 1.00 79.25 230 ASN A C 1
ATOM 1822 O O . ASN A 1 230 ? -17.892 8.822 19.147 1.00 79.25 230 ASN A O 1
ATOM 1826 N N . SER A 1 231 ? -17.382 6.962 17.998 1.00 79.00 231 SER A N 1
ATOM 1827 C CA . SER A 1 231 ? -17.125 6.157 19.192 1.00 79.00 231 SER A CA 1
ATOM 1828 C C . SER A 1 231 ? -15.828 6.573 19.888 1.00 79.00 231 SER A C 1
ATOM 1830 O O . SER A 1 231 ? -14.837 6.911 19.235 1.00 79.00 231 SER A O 1
ATOM 1832 N N . ASP A 1 232 ? -15.801 6.482 21.219 1.00 73.31 232 ASP A N 1
ATOM 1833 C CA . ASP A 1 232 ? -14.582 6.732 21.997 1.00 73.31 232 ASP A CA 1
ATOM 1834 C C . ASP A 1 232 ? -13.460 5.771 21.590 1.00 73.31 232 ASP A C 1
ATOM 1836 O O . ASP A 1 232 ? -12.315 6.185 21.442 1.00 73.31 232 ASP A O 1
ATOM 1840 N N . LEU A 1 233 ? -13.802 4.508 21.304 1.00 70.62 233 LEU A N 1
ATOM 1841 C CA . LEU A 1 233 ? -12.868 3.491 20.812 1.00 70.62 233 LEU A CA 1
ATOM 1842 C C . LEU A 1 233 ? -12.156 3.903 19.520 1.00 70.62 233 LEU A 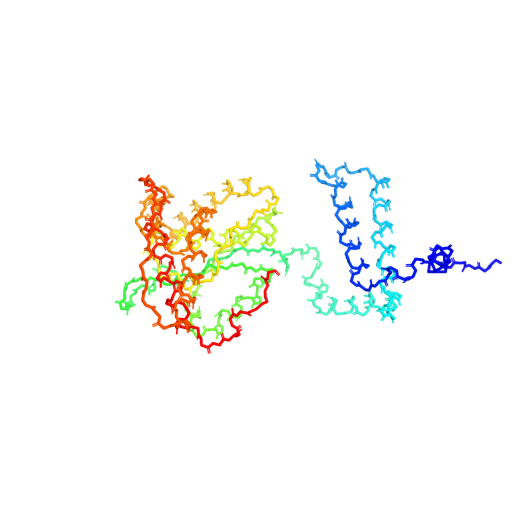C 1
ATOM 1844 O O . LEU A 1 233 ? -10.976 3.595 19.368 1.00 70.62 233 LEU A O 1
ATOM 1848 N N . PHE A 1 234 ? -12.847 4.587 18.605 1.00 72.44 234 PHE A N 1
ATOM 1849 C CA . PHE A 1 234 ? -12.273 5.064 17.348 1.00 72.44 234 PHE A CA 1
ATOM 1850 C C . PHE A 1 234 ? -11.571 6.417 17.509 1.00 72.44 234 PHE A C 1
ATOM 1852 O O . PHE A 1 234 ? -10.437 6.586 17.065 1.00 72.44 234 PHE A O 1
ATOM 1859 N N . ARG A 1 235 ? -12.212 7.383 18.182 1.00 69.50 235 ARG A N 1
ATOM 1860 C CA . ARG A 1 235 ? -11.671 8.738 18.391 1.00 69.50 235 ARG A CA 1
ATOM 1861 C C . ARG A 1 235 ? -10.387 8.740 19.204 1.00 69.50 235 ARG A C 1
ATOM 1863 O O . ARG A 1 235 ? -9.498 9.537 18.925 1.00 69.50 235 ARG A O 1
ATOM 1870 N N . LEU A 1 236 ? -10.315 7.859 20.196 1.00 66.50 236 LEU A N 1
ATOM 1871 C CA . LEU A 1 236 ? -9.184 7.697 21.103 1.00 66.50 236 LEU A CA 1
ATOM 1872 C C . LEU A 1 236 ? -8.295 6.514 20.707 1.00 66.50 236 LEU A C 1
ATOM 1874 O O . LEU A 1 236 ? -7.410 6.128 21.468 1.00 66.50 236 LEU A O 1
ATOM 1878 N N . SER A 1 237 ? -8.533 5.919 19.535 1.00 65.44 237 SER A N 1
ATOM 1879 C CA . SER A 1 237 ? -7.740 4.799 19.050 1.00 65.44 237 SER A CA 1
ATOM 1880 C C . SER A 1 237 ? -6.281 5.248 18.891 1.00 65.44 237 SER A C 1
ATOM 1882 O O . SER A 1 237 ? -6.031 6.177 18.119 1.00 65.44 237 SER A O 1
ATOM 1884 N N . PRO A 1 238 ? -5.296 4.577 19.524 1.00 59.19 238 PRO A N 1
ATOM 1885 C CA . PRO A 1 238 ? -3.867 4.901 19.362 1.00 59.19 238 PRO A CA 1
ATOM 1886 C C . PRO A 1 238 ? -3.349 4.634 17.937 1.00 59.19 238 PRO A C 1
ATOM 1888 O O . PRO A 1 238 ? -2.179 4.821 17.632 1.00 59.19 238 PRO A O 1
ATOM 1891 N N . PHE A 1 239 ? -4.238 4.149 17.083 1.00 57.06 239 PHE A N 1
ATOM 1892 C CA . PHE A 1 239 ? -4.040 3.730 15.712 1.00 57.06 239 PHE A CA 1
ATOM 1893 C C . PHE A 1 239 ? -4.474 4.828 14.725 1.00 57.06 239 PHE A C 1
ATOM 1895 O O . PHE A 1 239 ? -4.222 4.734 13.531 1.00 57.06 239 PHE A O 1
ATOM 1902 N N . LYS A 1 240 ? -5.108 5.910 15.190 1.00 64.31 240 LYS A N 1
ATOM 1903 C CA . LYS A 1 240 ? -5.376 7.061 14.327 1.00 64.31 240 LYS A CA 1
ATOM 1904 C C . LYS A 1 240 ? -4.052 7.746 13.974 1.00 64.31 240 LYS A C 1
ATOM 1906 O O . LYS A 1 240 ? -3.255 8.023 14.867 1.00 64.31 240 LYS A O 1
ATOM 1911 N N . ALA A 1 241 ? -3.836 8.037 12.690 1.00 65.44 241 ALA A N 1
ATOM 1912 C CA . ALA A 1 241 ? -2.708 8.865 12.276 1.00 65.44 241 ALA A CA 1
ATOM 1913 C C . ALA A 1 241 ? -2.796 10.221 12.993 1.00 65.44 241 ALA A C 1
ATOM 1915 O O . ALA A 1 241 ? -3.854 10.860 12.993 1.00 65.44 241 ALA A O 1
ATOM 1916 N N . LEU A 1 242 ? -1.701 10.617 13.640 1.00 71.06 242 LEU A N 1
ATOM 1917 C CA . LEU A 1 242 ? -1.600 11.915 14.294 1.00 71.06 242 LEU A CA 1
ATOM 1918 C C . LEU A 1 242 ? -1.664 13.017 13.232 1.00 71.06 242 LEU A C 1
ATOM 1920 O O . LEU A 1 242 ? -1.150 12.847 12.125 1.00 71.06 242 LEU A O 1
ATOM 1924 N N . THR A 1 243 ? -2.281 14.150 13.564 1.00 76.19 243 THR A N 1
ATOM 1925 C CA . THR A 1 243 ? -2.086 15.364 12.758 1.00 76.19 243 THR A CA 1
ATOM 1926 C C . THR A 1 243 ? -0.628 15.812 12.852 1.00 76.19 243 THR A C 1
ATOM 1928 O O . THR A 1 243 ? 0.077 15.421 13.781 1.00 76.19 243 THR A O 1
ATOM 1931 N N . GLU A 1 244 ? -0.171 16.654 11.928 1.00 75.00 244 GLU A N 1
ATOM 1932 C CA . GLU A 1 244 ? 1.204 17.170 11.940 1.00 75.00 244 GLU A CA 1
ATOM 1933 C C . GLU A 1 244 ? 1.556 17.831 13.286 1.00 75.00 244 GLU A C 1
ATOM 1935 O O . GLU A 1 244 ? 2.547 17.471 13.918 1.00 75.00 244 GLU A O 1
ATOM 1940 N N . ASP A 1 245 ? 0.668 18.677 13.813 1.00 79.00 245 ASP A N 1
ATOM 1941 C CA . ASP A 1 245 ? 0.836 19.305 15.132 1.00 79.00 245 ASP A CA 1
ATOM 1942 C C . ASP A 1 245 ? 0.920 18.288 16.281 1.00 79.00 245 ASP A C 1
ATOM 1944 O O . ASP A 1 245 ? 1.705 18.443 17.223 1.00 79.00 245 ASP A O 1
ATOM 1948 N N . GLN A 1 246 ? 0.115 17.224 16.219 1.00 83.00 246 GLN A N 1
ATOM 1949 C CA . GLN A 1 246 ? 0.118 16.163 17.225 1.00 83.00 246 GLN A CA 1
ATOM 1950 C C . GLN A 1 246 ? 1.391 15.315 17.135 1.00 83.00 246 GLN A C 1
ATOM 1952 O O . GLN A 1 246 ? 1.961 14.976 18.170 1.00 83.00 246 GLN A O 1
ATOM 1957 N N . ALA A 1 247 ? 1.849 14.997 15.923 1.00 81.56 247 ALA A N 1
ATOM 1958 C CA . ALA A 1 247 ? 3.082 14.260 15.674 1.00 81.56 247 ALA A CA 1
ATOM 1959 C C . ALA A 1 247 ? 4.300 15.045 16.175 1.00 81.56 247 ALA A C 1
ATOM 1961 O O . ALA A 1 247 ? 5.092 14.508 16.949 1.00 81.56 247 ALA A O 1
ATOM 1962 N N . ASN A 1 248 ? 4.375 16.337 15.846 1.00 82.94 248 ASN A N 1
ATOM 1963 C CA . ASN A 1 248 ? 5.409 17.247 16.339 1.00 82.94 248 ASN A CA 1
ATOM 1964 C C . ASN A 1 248 ? 5.409 17.319 17.874 1.00 82.94 248 ASN A C 1
ATOM 1966 O O . ASN A 1 248 ? 6.464 17.262 18.508 1.00 82.94 248 ASN A O 1
ATOM 1970 N N . SER A 1 249 ? 4.224 17.382 18.490 1.00 88.31 249 SER A N 1
ATOM 1971 C CA . SER A 1 249 ? 4.088 17.362 19.952 1.00 88.31 249 SER A CA 1
ATOM 1972 C C . SER A 1 249 ? 4.621 16.057 20.554 1.00 88.31 249 SER A C 1
ATOM 1974 O O . SER A 1 249 ? 5.391 16.090 21.512 1.00 88.31 249 SER A O 1
ATOM 1976 N N . VAL A 1 250 ? 4.252 14.901 19.988 1.00 86.69 250 VAL A N 1
ATOM 1977 C CA . VAL A 1 250 ? 4.751 13.586 20.425 1.00 86.69 250 VAL A CA 1
ATOM 1978 C C . VAL A 1 250 ? 6.270 13.503 20.295 1.00 86.69 250 VAL A C 1
ATOM 1980 O O . VAL A 1 250 ? 6.933 13.070 21.235 1.00 86.69 250 VAL A O 1
ATOM 1983 N N . GLU A 1 251 ? 6.833 13.952 19.175 1.00 85.81 251 GLU A N 1
ATOM 1984 C CA . GLU A 1 251 ? 8.277 13.937 18.938 1.00 85.81 251 GLU A CA 1
ATOM 1985 C C . GLU A 1 251 ? 9.032 14.765 19.986 1.00 85.81 251 GLU A C 1
ATOM 1987 O O . GLU A 1 251 ? 10.011 14.290 20.567 1.00 85.81 251 GLU A O 1
ATOM 1992 N N . GLN A 1 252 ? 8.560 15.980 20.279 1.00 88.06 252 GLN A N 1
ATOM 1993 C CA . GLN A 1 252 ? 9.159 16.833 21.308 1.00 88.06 252 GLN A CA 1
ATOM 1994 C C . GLN A 1 252 ? 9.083 16.195 22.698 1.00 88.06 252 GLN A C 1
ATOM 1996 O O . GLN A 1 252 ? 10.069 16.221 23.439 1.00 88.06 252 GLN A O 1
ATOM 2001 N N . ILE A 1 253 ? 7.944 15.583 23.036 1.00 90.31 253 ILE A N 1
ATOM 2002 C CA . ILE A 1 253 ? 7.750 14.891 24.315 1.00 90.31 253 ILE A CA 1
ATOM 2003 C C . ILE A 1 253 ? 8.731 13.724 24.449 1.00 90.31 253 ILE A C 1
ATOM 2005 O O . ILE A 1 253 ? 9.400 13.603 25.475 1.00 90.31 253 ILE A O 1
ATOM 2009 N N . VAL A 1 254 ? 8.855 12.889 23.415 1.00 88.06 254 VAL A N 1
ATOM 2010 C CA . VAL A 1 254 ? 9.763 11.733 23.417 1.00 88.06 254 VAL A CA 1
ATOM 2011 C C . VAL A 1 254 ? 11.224 12.184 23.483 1.00 88.06 254 VAL A C 1
ATOM 2013 O O . VAL A 1 254 ? 11.987 11.641 24.281 1.00 88.06 254 VAL A O 1
ATOM 2016 N N . LYS A 1 255 ? 11.623 13.212 22.719 1.00 88.12 255 LYS A N 1
ATOM 2017 C CA . LYS A 1 255 ? 12.982 13.782 22.774 1.00 88.12 255 LYS A CA 1
ATOM 2018 C C . LYS A 1 255 ? 13.329 14.308 24.168 1.00 88.12 255 LYS A C 1
ATOM 2020 O O . LYS A 1 255 ? 14.410 14.009 24.674 1.00 88.12 255 LYS A O 1
ATOM 2025 N N . GLY A 1 256 ? 12.415 15.053 24.792 1.00 88.88 256 GLY A N 1
ATOM 2026 C CA . GLY A 1 256 ? 12.581 15.547 26.160 1.00 88.88 256 GLY A CA 1
ATOM 2027 C C . GLY A 1 256 ? 12.701 14.404 27.167 1.00 88.88 256 GLY A C 1
ATOM 2028 O O . GLY A 1 256 ? 13.671 14.342 27.917 1.00 88.88 256 GLY A O 1
ATOM 2029 N N . PHE A 1 257 ? 11.778 13.440 27.103 1.00 89.12 257 PHE A N 1
ATOM 2030 C CA . PHE A 1 257 ? 11.781 12.257 27.962 1.00 89.12 257 PHE A CA 1
ATOM 2031 C C . PHE A 1 257 ? 13.098 11.471 27.881 1.00 89.12 257 PHE A C 1
ATOM 2033 O O . PHE A 1 257 ? 13.669 11.124 28.912 1.00 89.12 257 PHE A O 1
ATOM 2040 N N . LEU A 1 258 ? 13.616 11.220 26.674 1.00 87.81 258 LEU A N 1
ATOM 2041 C CA . LEU A 1 258 ? 14.884 10.510 26.484 1.00 87.81 258 LEU A CA 1
ATOM 2042 C C . LEU A 1 258 ? 16.082 11.310 27.015 1.00 87.81 258 LEU A C 1
ATOM 2044 O O . LEU A 1 258 ? 16.970 10.734 27.644 1.00 87.81 258 LEU A O 1
ATOM 2048 N N . ALA A 1 259 ? 16.109 12.629 26.805 1.00 88.56 259 ALA A N 1
ATOM 2049 C CA . ALA A 1 259 ? 17.167 13.488 27.333 1.00 88.56 259 ALA A CA 1
ATOM 2050 C C . ALA A 1 259 ? 17.187 13.495 28.871 1.00 88.56 259 ALA A C 1
ATOM 2052 O O . ALA A 1 259 ? 18.259 13.414 29.479 1.00 88.56 259 ALA A O 1
ATOM 2053 N N . ASP A 1 260 ? 16.013 13.547 29.498 1.00 91.44 260 ASP A N 1
ATOM 2054 C CA . ASP A 1 260 ? 15.870 13.512 30.953 1.00 91.44 260 ASP A CA 1
ATOM 2055 C C . ASP A 1 260 ? 16.217 12.139 31.531 1.00 91.44 260 ASP A C 1
ATOM 2057 O O . ASP A 1 260 ? 16.878 12.061 32.568 1.00 91.44 260 ASP A O 1
ATOM 2061 N N . LEU A 1 261 ? 15.862 11.062 30.821 1.00 88.75 261 LEU A N 1
ATOM 2062 C CA . LEU A 1 261 ? 16.224 9.693 31.181 1.00 88.75 261 LEU A CA 1
ATOM 2063 C C . LEU A 1 261 ? 17.747 9.503 31.217 1.00 88.75 261 LEU A C 1
ATOM 2065 O O . LEU A 1 261 ? 18.267 8.938 32.176 1.00 88.75 261 LEU A O 1
ATOM 2069 N N . VAL A 1 262 ? 18.471 10.025 30.218 1.00 90.88 262 VAL A N 1
ATOM 2070 C CA . VAL A 1 262 ? 19.947 9.983 30.168 1.00 90.88 262 VAL A CA 1
ATOM 2071 C C . VAL A 1 262 ? 20.573 10.795 31.303 1.00 90.88 262 VAL A C 1
ATOM 2073 O O . VAL A 1 262 ? 21.591 10.401 31.868 1.00 90.88 262 VAL A O 1
ATOM 2076 N N . ARG A 1 263 ? 19.971 11.935 31.650 1.00 92.81 263 ARG A N 1
ATOM 2077 C CA . ARG A 1 263 ? 20.460 12.830 32.709 1.00 92.81 263 ARG A CA 1
ATOM 2078 C C . ARG A 1 263 ? 20.033 12.403 34.117 1.00 92.81 263 ARG A C 1
ATOM 2080 O O . ARG A 1 263 ? 20.536 12.965 35.086 1.00 92.81 263 ARG A O 1
ATOM 2087 N N . GLY A 1 264 ? 19.112 11.446 34.242 1.00 91.62 264 GLY A N 1
ATOM 2088 C CA . GLY A 1 264 ? 18.564 10.992 35.522 1.00 91.62 264 GLY A CA 1
ATOM 2089 C C . GLY A 1 264 ? 17.734 12.052 36.257 1.00 91.62 264 GLY A C 1
ATOM 2090 O O . GLY A 1 264 ? 17.611 11.994 37.480 1.00 91.62 264 GLY A O 1
ATOM 2091 N N . VAL A 1 265 ? 17.184 13.034 35.538 1.00 91.31 265 VAL A N 1
ATOM 2092 C CA . VAL A 1 265 ? 16.392 14.131 36.117 1.00 91.31 265 VAL A CA 1
ATOM 2093 C C . VAL A 1 265 ? 14.898 13.884 35.952 1.00 91.31 265 VAL A C 1
ATOM 2095 O O . VAL A 1 265 ? 14.452 13.214 35.025 1.00 91.31 265 VAL A O 1
ATOM 2098 N N . ARG A 1 266 ? 14.105 14.436 36.874 1.00 89.19 266 ARG A N 1
ATOM 2099 C CA . ARG A 1 266 ? 12.645 14.471 36.750 1.00 89.19 266 ARG A CA 1
ATOM 2100 C C . ARG A 1 266 ? 12.227 15.812 36.170 1.00 89.19 266 ARG A C 1
ATOM 2102 O O . ARG A 1 266 ? 12.636 16.851 36.683 1.00 89.19 266 ARG A O 1
ATOM 2109 N N . SER A 1 267 ? 11.376 15.774 35.157 1.00 87.62 267 SER A N 1
ATOM 2110 C CA . SER A 1 267 ? 10.783 16.954 34.538 1.00 87.62 267 SER A CA 1
ATOM 2111 C C . SER A 1 267 ? 9.267 16.790 34.418 1.00 87.62 267 SER A C 1
ATOM 2113 O O . SER A 1 267 ? 8.721 15.695 34.587 1.00 87.62 267 SER A O 1
ATOM 2115 N N . THR A 1 268 ? 8.587 17.899 34.138 1.00 89.00 268 THR A N 1
ATOM 2116 C CA . THR A 1 268 ? 7.151 17.927 33.856 1.00 89.00 268 THR A CA 1
ATOM 2117 C C . THR A 1 268 ? 6.953 18.519 32.471 1.00 89.00 268 THR A C 1
ATOM 2119 O O . THR A 1 268 ? 7.401 19.635 32.213 1.00 89.00 268 THR A O 1
ATOM 2122 N N . ILE A 1 269 ? 6.251 17.797 31.598 1.00 85.06 269 ILE A N 1
ATOM 2123 C CA . ILE A 1 269 ? 5.883 18.278 30.264 1.00 85.06 269 ILE A CA 1
ATOM 2124 C C . ILE A 1 269 ? 4.403 18.658 30.277 1.00 85.06 269 ILE A C 1
ATOM 2126 O O . ILE A 1 269 ? 3.555 17.866 30.689 1.00 85.06 269 ILE A O 1
ATOM 2130 N N . VAL A 1 270 ? 4.090 19.879 29.839 1.00 86.50 270 VAL A N 1
ATOM 2131 C CA . VAL A 1 270 ? 2.718 20.399 29.782 1.00 86.50 270 VAL A CA 1
ATOM 2132 C C . VAL A 1 270 ? 2.282 20.487 28.325 1.00 86.50 270 VAL A C 1
ATOM 2134 O O . VAL A 1 270 ? 2.903 21.188 27.534 1.00 86.50 270 VAL A O 1
ATOM 2137 N N . ILE A 1 271 ? 1.195 19.795 27.982 1.00 83.88 271 ILE A N 1
ATOM 2138 C CA . ILE A 1 271 ? 0.603 19.820 26.639 1.00 83.88 271 ILE A CA 1
ATOM 2139 C C . ILE A 1 271 ? -0.567 20.808 26.648 1.00 83.88 271 ILE A C 1
ATOM 2141 O O . ILE A 1 271 ? -1.561 20.587 27.344 1.00 83.88 271 ILE A O 1
ATOM 2145 N N . GLN A 1 272 ? -0.459 21.890 25.877 1.00 83.94 272 GLN A N 1
ATOM 2146 C CA . GLN A 1 272 ? -1.503 22.910 25.742 1.00 83.94 272 GLN A CA 1
ATOM 2147 C C . GLN A 1 272 ? -2.157 22.859 24.359 1.00 83.94 272 GLN A C 1
ATOM 2149 O O . GLN A 1 272 ? -1.521 22.528 23.366 1.00 83.94 272 GLN A O 1
ATOM 2154 N N . GLY A 1 273 ? -3.448 23.183 24.302 1.00 83.06 273 GLY A N 1
ATOM 2155 C CA . GLY A 1 273 ? -4.190 23.310 23.050 1.00 83.06 273 GLY A CA 1
ATOM 2156 C C . GLY A 1 273 ? -5.680 23.525 23.293 1.00 83.06 273 GLY A C 1
ATOM 2157 O O . GLY A 1 273 ? -6.194 23.165 24.357 1.00 83.06 273 GLY A O 1
ATOM 2158 N N . ASP A 1 274 ? -6.378 24.054 22.295 1.00 83.69 274 ASP A N 1
ATOM 2159 C CA . ASP A 1 274 ? -7.808 24.371 22.370 1.00 83.69 274 ASP A CA 1
ATOM 2160 C C . ASP A 1 274 ? -8.706 23.127 22.530 1.00 83.69 274 ASP A C 1
ATOM 2162 O O . ASP A 1 274 ? -8.272 21.985 22.313 1.00 83.69 274 ASP A O 1
ATOM 2166 N N . PRO A 1 275 ? -9.970 23.275 22.967 1.00 77.94 275 PRO A N 1
ATOM 2167 C CA . PRO A 1 275 ? -10.928 22.173 22.967 1.00 77.94 275 PRO A CA 1
ATOM 2168 C C . PRO A 1 275 ? -11.014 21.503 21.587 1.00 77.94 275 PRO A C 1
ATOM 2170 O O . PRO A 1 275 ? -11.103 22.169 20.564 1.00 77.94 275 PRO A O 1
ATOM 2173 N N . GLY A 1 276 ? -10.975 20.168 21.552 1.00 72.44 276 GLY A N 1
ATOM 2174 C CA . GLY A 1 276 ? -11.073 19.406 20.301 1.00 72.44 276 GLY A CA 1
ATOM 2175 C C . GLY A 1 276 ? -9.760 19.177 19.539 1.00 72.44 276 GLY A C 1
ATOM 2176 O O . GLY A 1 276 ? -9.757 18.363 18.623 1.00 72.44 276 GLY A O 1
ATOM 2177 N N . THR A 1 277 ? -8.624 19.754 19.952 1.00 79.19 277 THR A N 1
ATOM 2178 C CA . THR A 1 277 ? -7.320 19.558 19.269 1.00 79.19 277 THR A CA 1
ATOM 2179 C C . THR A 1 277 ? -6.692 18.167 19.448 1.00 79.19 277 THR A C 1
ATOM 2181 O O . THR A 1 277 ? -5.599 17.896 18.956 1.00 79.19 277 THR A O 1
ATOM 2184 N N . GLY A 1 278 ? -7.367 17.249 20.150 1.00 77.12 278 GLY A N 1
ATOM 2185 C CA . GLY A 1 278 ? -6.923 15.859 20.287 1.00 77.12 278 GLY A CA 1
ATOM 2186 C C . GLY A 1 278 ? -5.835 15.614 21.339 1.00 77.12 278 GLY A C 1
ATOM 2187 O O . GLY A 1 278 ? -5.122 14.622 21.250 1.00 77.12 278 GLY A O 1
ATOM 2188 N N . LYS A 1 279 ? -5.738 16.450 22.383 1.00 86.12 279 LYS A N 1
ATOM 2189 C CA . LYS A 1 279 ? -4.815 16.244 23.526 1.00 86.12 279 LYS A CA 1
ATOM 2190 C C . LYS A 1 279 ? -4.869 14.823 24.109 1.00 86.12 279 LYS A C 1
ATOM 2192 O O . LYS A 1 279 ? -3.837 14.218 24.379 1.00 86.12 279 LYS A O 1
ATOM 2197 N N . THR A 1 280 ? -6.073 14.268 24.267 1.00 83.38 280 THR A N 1
ATOM 2198 C CA . THR A 1 280 ? -6.266 12.897 24.766 1.00 83.38 280 THR A CA 1
ATOM 2199 C C . THR A 1 280 ? -5.702 11.847 23.805 1.00 83.38 280 THR A C 1
ATOM 2201 O O . THR A 1 280 ? -5.161 10.844 24.256 1.00 83.38 280 THR A O 1
ATOM 2204 N N . VAL A 1 281 ? -5.772 12.091 22.492 1.00 80.44 281 VAL A N 1
ATOM 2205 C CA . VAL A 1 281 ? -5.197 11.204 21.467 1.00 80.44 281 VAL A CA 1
ATOM 2206 C C . VAL A 1 281 ? -3.678 11.166 21.598 1.00 80.44 281 VAL A C 1
ATOM 2208 O O . VAL A 1 281 ? -3.111 10.080 21.642 1.00 80.44 281 VAL A O 1
ATOM 2211 N N . VAL A 1 282 ? -3.033 12.327 21.766 1.00 83.00 282 VAL A N 1
ATOM 2212 C CA . VAL A 1 282 ? -1.582 12.432 22.013 1.00 83.00 282 VAL A CA 1
ATOM 2213 C C . VAL A 1 282 ? -1.174 11.641 23.260 1.00 83.00 282 VAL A C 1
ATOM 2215 O O . VAL A 1 282 ? -0.237 10.848 23.209 1.00 83.00 282 VAL A O 1
ATOM 2218 N N . ALA A 1 283 ? -1.905 11.795 24.369 1.00 83.81 283 ALA A N 1
ATOM 2219 C CA . ALA A 1 283 ? -1.612 11.077 25.610 1.00 83.81 283 ALA A CA 1
ATOM 2220 C C . ALA A 1 283 ? -1.749 9.550 25.461 1.00 83.81 283 ALA A C 1
ATOM 2222 O O . ALA A 1 283 ? -0.871 8.801 25.889 1.00 83.81 283 ALA A O 1
ATOM 2223 N N . ILE A 1 284 ? -2.829 9.078 24.832 1.00 80.88 284 ILE A N 1
ATOM 2224 C CA . ILE A 1 284 ? -3.065 7.644 24.613 1.00 80.88 284 ILE A CA 1
ATOM 2225 C C . ILE A 1 284 ? -2.031 7.061 23.645 1.00 80.88 284 ILE A C 1
ATOM 2227 O O . ILE A 1 284 ? -1.521 5.965 23.885 1.00 80.88 284 ILE A O 1
ATOM 2231 N N . PHE A 1 285 ? -1.677 7.804 22.595 1.00 80.56 285 PHE A N 1
ATOM 2232 C CA . PHE A 1 285 ? -0.630 7.418 21.656 1.00 80.56 285 PHE A CA 1
ATOM 2233 C C . PHE A 1 285 ? 0.723 7.254 22.356 1.00 80.56 285 PHE A C 1
ATOM 2235 O O . PHE A 1 285 ? 1.369 6.225 22.186 1.00 80.56 285 PHE A O 1
ATOM 2242 N N . LEU A 1 286 ? 1.125 8.212 23.201 1.00 83.06 286 LEU A N 1
ATOM 2243 C CA . LEU A 1 286 ? 2.370 8.135 23.977 1.00 83.06 286 LEU A CA 1
ATOM 2244 C C . LEU A 1 286 ? 2.402 6.915 24.903 1.00 83.06 286 LEU A C 1
ATOM 2246 O O . LEU A 1 286 ? 3.396 6.194 24.939 1.00 83.06 286 LEU A O 1
ATOM 2250 N N . MET A 1 287 ? 1.309 6.649 25.622 1.00 83.06 287 MET A N 1
ATOM 2251 C CA . MET A 1 287 ? 1.213 5.473 26.493 1.00 83.06 287 MET A CA 1
ATOM 2252 C C . MET A 1 287 ? 1.342 4.169 25.703 1.00 83.06 287 MET A C 1
ATOM 2254 O O . MET A 1 287 ? 2.029 3.248 26.145 1.00 83.06 287 MET A O 1
ATOM 2258 N N . LYS A 1 288 ? 0.718 4.098 24.521 1.00 75.25 288 LYS A N 1
ATOM 2259 C CA . LYS A 1 288 ? 0.851 2.956 23.614 1.00 75.25 288 LYS A CA 1
ATOM 2260 C C . LYS A 1 288 ? 2.282 2.817 23.103 1.00 75.25 288 LYS A C 1
ATOM 2262 O O . LYS A 1 288 ? 2.827 1.728 23.181 1.00 75.25 288 LYS A O 1
ATOM 2267 N N . LEU A 1 289 ? 2.909 3.903 22.655 1.00 76.94 289 LEU A N 1
ATOM 2268 C CA . LEU A 1 289 ? 4.294 3.910 22.178 1.00 76.94 289 LEU A CA 1
ATOM 2269 C C . LEU A 1 289 ? 5.259 3.377 23.249 1.00 76.94 289 LEU A C 1
ATOM 2271 O O . LEU A 1 289 ? 6.109 2.543 22.957 1.00 76.94 289 LEU A O 1
ATOM 2275 N N . LEU A 1 290 ? 5.087 3.781 24.510 1.00 79.25 290 LEU A N 1
ATOM 2276 C CA . LEU A 1 290 ? 5.885 3.260 25.625 1.00 79.25 290 LEU A CA 1
ATOM 2277 C C . LEU A 1 290 ? 5.613 1.775 25.914 1.00 79.25 290 LEU A C 1
ATOM 2279 O O . LEU A 1 290 ? 6.541 1.029 26.232 1.00 79.25 290 LEU A O 1
ATOM 2283 N N . LEU A 1 291 ? 4.355 1.333 25.814 1.00 75.81 291 LEU A N 1
ATOM 2284 C CA . LEU A 1 291 ? 3.996 -0.081 25.954 1.00 75.81 291 LEU A CA 1
ATOM 2285 C C . LEU A 1 291 ? 4.598 -0.931 24.833 1.00 75.81 291 LEU A C 1
ATOM 2287 O O . LEU A 1 291 ? 5.144 -1.991 25.127 1.00 75.81 291 LEU A O 1
ATOM 2291 N N . ASP A 1 292 ? 4.556 -0.454 23.591 1.00 68.38 292 ASP A N 1
ATOM 2292 C CA . ASP A 1 292 ? 5.156 -1.138 22.448 1.00 68.38 292 ASP A CA 1
ATOM 2293 C C . ASP A 1 292 ? 6.662 -1.304 22.638 1.00 68.38 292 ASP A C 1
ATOM 2295 O O . ASP A 1 292 ? 7.168 -2.415 22.496 1.00 68.38 292 ASP A O 1
ATOM 2299 N N . ILE A 1 293 ? 7.361 -0.231 23.041 1.00 74.19 293 ILE A N 1
ATOM 2300 C CA . ILE A 1 293 ? 8.796 -0.262 23.366 1.00 74.19 293 ILE A CA 1
ATOM 2301 C C . ILE A 1 293 ? 9.084 -1.309 24.447 1.00 74.19 293 ILE A C 1
ATOM 2303 O O . ILE A 1 293 ? 10.077 -2.025 24.367 1.00 74.19 293 ILE A O 1
ATOM 2307 N N . LYS A 1 294 ? 8.209 -1.442 25.452 1.00 72.00 294 LYS A N 1
ATOM 2308 C CA . LYS A 1 294 ? 8.348 -2.466 26.498 1.00 72.00 294 LYS A CA 1
ATOM 2309 C C . LYS A 1 294 ? 8.157 -3.890 25.959 1.00 72.00 294 LYS A C 1
ATOM 2311 O O . LYS A 1 294 ? 8.783 -4.814 26.471 1.00 72.00 294 LYS A O 1
ATOM 2316 N N . THR A 1 295 ? 7.262 -4.087 24.992 1.00 63.66 295 THR A N 1
ATOM 2317 C CA . THR A 1 295 ? 6.984 -5.403 24.385 1.00 63.66 295 THR A CA 1
ATOM 2318 C C . THR A 1 295 ? 7.927 -5.769 23.239 1.00 63.66 295 THR A C 1
ATOM 2320 O O . THR A 1 295 ? 7.945 -6.925 22.816 1.00 63.66 295 THR A O 1
ATOM 2323 N N . PHE A 1 296 ? 8.725 -4.812 22.762 1.00 58.91 296 PHE A N 1
ATOM 2324 C CA . PHE A 1 296 ? 9.739 -5.007 21.734 1.00 58.91 296 PHE A CA 1
ATOM 2325 C C . PHE A 1 296 ? 10.806 -5.990 22.230 1.00 58.91 296 PHE A C 1
ATOM 2327 O O . PHE A 1 296 ? 11.575 -5.690 23.141 1.00 58.91 296 PHE A O 1
ATOM 2334 N N . THR A 1 297 ? 10.823 -7.196 21.658 1.00 48.47 297 THR A N 1
ATOM 2335 C CA . THR A 1 297 ? 11.703 -8.298 22.091 1.00 48.47 297 THR A CA 1
ATOM 2336 C C . THR A 1 297 ? 12.759 -8.681 21.054 1.00 48.47 297 THR A C 1
ATOM 2338 O O . THR A 1 297 ? 13.720 -9.359 21.410 1.00 48.47 297 THR A O 1
ATOM 2341 N N . SER A 1 298 ? 12.664 -8.197 19.808 1.00 45.31 298 SER A N 1
ATOM 2342 C CA . SER A 1 298 ? 13.739 -8.308 18.814 1.00 45.31 298 SER A CA 1
ATOM 2343 C C . SER A 1 298 ? 13.616 -7.243 17.712 1.00 45.31 298 SER A C 1
ATOM 2345 O O . SER A 1 298 ? 12.531 -6.727 17.460 1.00 45.31 298 SER A O 1
ATOM 2347 N N . LEU A 1 299 ? 14.738 -6.919 17.062 1.00 44.62 299 LEU A N 1
ATOM 2348 C CA . LEU A 1 299 ? 14.816 -6.029 15.892 1.00 44.62 299 LEU A CA 1
ATOM 2349 C C . LEU A 1 299 ? 14.257 -6.670 14.603 1.00 44.62 299 LEU A C 1
ATOM 2351 O O . LEU A 1 299 ? 14.217 -6.000 13.581 1.00 44.62 299 LEU A O 1
ATOM 2355 N N . GLU A 1 300 ? 13.809 -7.932 14.632 1.00 41.41 300 GLU A N 1
ATOM 2356 C CA . GLU A 1 300 ? 13.286 -8.639 13.448 1.00 41.41 300 GLU A CA 1
ATOM 2357 C C . GLU A 1 300 ? 11.876 -8.178 13.025 1.00 41.41 300 GLU A C 1
ATOM 2359 O O . GLU A 1 300 ? 11.462 -8.457 11.904 1.00 41.41 300 GLU A O 1
ATOM 2364 N N . ASP A 1 301 ? 11.161 -7.424 13.871 1.00 36.22 301 ASP A N 1
ATOM 2365 C CA . ASP A 1 301 ? 9.870 -6.794 13.531 1.00 36.22 301 ASP A CA 1
ATOM 2366 C C . ASP A 1 301 ? 10.024 -5.386 12.913 1.00 36.22 301 ASP A C 1
ATOM 2368 O O . ASP A 1 301 ? 9.041 -4.760 12.512 1.00 36.22 301 ASP A O 1
ATOM 2372 N N . LEU A 1 302 ? 11.260 -4.882 12.828 1.00 37.41 302 LEU A N 1
ATOM 2373 C CA . LEU A 1 302 ? 11.631 -3.663 12.111 1.00 37.41 302 LEU A CA 1
ATOM 2374 C C . LEU A 1 302 ? 12.508 -4.044 10.917 1.00 37.41 302 LEU A C 1
ATOM 2376 O O . LEU A 1 302 ? 13.692 -3.739 10.933 1.00 37.41 302 LEU A O 1
ATOM 2380 N N . ASP A 1 303 ? 11.954 -4.727 9.908 1.00 38.56 303 ASP A N 1
ATOM 2381 C CA . ASP A 1 303 ? 12.263 -4.370 8.515 1.00 38.56 303 ASP A CA 1
ATOM 2382 C C . ASP A 1 303 ? 11.493 -5.136 7.426 1.00 38.56 303 ASP A C 1
ATOM 2384 O O . ASP A 1 303 ? 11.011 -6.256 7.602 1.00 38.56 303 ASP A O 1
ATOM 2388 N N . SER A 1 304 ? 11.532 -4.513 6.240 1.00 30.03 304 SER A N 1
ATOM 2389 C CA . SER A 1 304 ? 11.239 -5.019 4.887 1.00 30.03 304 SER A CA 1
ATOM 2390 C C . SER A 1 304 ? 9.812 -4.854 4.352 1.00 30.03 304 SER A C 1
ATOM 2392 O O . SER A 1 304 ? 9.100 -5.819 4.098 1.00 30.03 304 SER A O 1
ATOM 2394 N N . ASP A 1 305 ? 9.396 -3.598 4.183 1.00 27.62 305 ASP A N 1
ATOM 2395 C CA . ASP A 1 305 ? 8.701 -3.092 2.980 1.00 27.62 305 ASP A CA 1
ATOM 2396 C C . ASP A 1 305 ? 8.089 -1.719 3.310 1.00 27.62 305 ASP A C 1
ATOM 2398 O O . ASP A 1 305 ? 6.890 -1.575 3.557 1.00 27.62 305 ASP A O 1
ATOM 2402 N N . SER A 1 306 ? 8.938 -0.692 3.337 1.00 34.00 306 SER A N 1
ATOM 2403 C CA . SER A 1 306 ? 8.542 0.658 2.919 1.00 34.00 306 SER A CA 1
ATOM 2404 C C . SER A 1 306 ? 9.101 0.893 1.527 1.00 34.00 306 SER A C 1
ATOM 2406 O O . SER A 1 306 ? 10.261 0.478 1.307 1.00 34.00 306 SER A O 1
#